Protein AF-A0A5E6NY27-F1 (afdb_monomer)

Solvent-accessible surface area (backbone atoms only — not comparable to full-atom values): 15608 Å² total; per-residue (Å²): 134,88,82,90,89,84,88,81,86,87,80,90,79,88,80,86,77,91,71,91,71,72,79,82,72,80,69,79,68,82,53,70,47,80,38,62,48,99,72,44,20,52,34,40,31,24,38,79,86,68,48,80,75,47,77,50,52,62,47,76,52,46,35,72,57,88,76,74,96,49,102,77,67,94,68,79,79,95,72,77,70,99,49,60,51,27,56,60,58,28,40,49,43,76,94,78,59,32,33,46,28,83,71,39,50,31,34,28,86,82,43,28,37,82,56,70,50,95,64,66,78,37,91,89,39,80,71,38,71,49,40,34,55,44,59,85,77,37,53,88,84,41,81,54,89,56,45,54,64,53,62,66,51,52,51,53,52,53,52,50,55,53,53,50,53,53,51,52,53,35,51,52,50,17,51,51,34,19,52,52,36,22,52,54,39,28,74,74,67,73,36,67,72,60,9,51,38,43,8,52,42,39,16,47,53,46,38,51,51,57,73,25,51,65,39,77,39,100,84,78,44,75,44,44,46,92,70,38,40,78,49,26,70,59,41,24,52,51,37,9,50,46,27,11,54,38,27,40,75,67,73,48,56,39,69,60,18,23,64,64,30,21,57,72,36,55,72,100

Radius of gyration: 34.54 Å; Cα contacts (8 Å, |Δi|>4): 350; chains: 1; bounding box: 68×84×102 Å

Secondary structure (DSSP, 8-state):
-------------------------------EEEEE-TTS-EEEEEETTS-EEEE--B-TT-PBP-S-SSTT--PPP--S-SSSB-GGGPEEETTTTEEE-SSSEEETTTTEESS--SS-S-TT-GGGG-TTBSGGG-TTT---TTS-THHHHHHHHHHHHHHHHHHHHHHHHHHHHHHHHHHHHHHHH--HHHHHHHHHHHHHHHHHHHHHT-EE-TTSSEEPPTT-STT-HHHHHHHHHHHHHHHHHTTS-HHHHHHHHSGGGT--

Structure (mmCIF, N/CA/C/O backbone):
data_AF-A0A5E6NY27-F1
#
_entry.id   AF-A0A5E6NY27-F1
#
loop_
_atom_site.group_PDB
_atom_site.id
_atom_site.type_symbol
_atom_site.label_atom_id
_atom_site.label_alt_id
_atom_site.label_comp_id
_atom_site.label_asym_id
_atom_site.label_entity_id
_atom_site.label_seq_id
_atom_site.pdbx_PDB_ins_code
_atom_site.Cartn_x
_atom_site.Cartn_y
_atom_site.Cartn_z
_atom_site.occupancy
_atom_site.B_iso_or_equiv
_atom_site.auth_seq_id
_atom_site.auth_comp_id
_atom_site.auth_asym_id
_atom_site.auth_atom_id
_atom_site.pdbx_PDB_model_num
ATOM 1 N N . MET A 1 1 ? -19.597 -61.831 68.670 1.00 40.56 1 MET A N 1
ATOM 2 C CA . MET A 1 1 ? -18.716 -60.685 68.965 1.00 40.56 1 MET A CA 1
ATOM 3 C C . MET A 1 1 ? -19.412 -59.432 68.461 1.00 40.56 1 MET A C 1
ATOM 5 O O . MET A 1 1 ? -19.598 -59.290 67.260 1.00 40.56 1 MET A O 1
ATOM 9 N N . GLU A 1 2 ? -19.910 -58.633 69.408 1.00 27.94 2 GLU A N 1
ATOM 10 C CA . GLU A 1 2 ? -20.441 -57.263 69.260 1.00 27.94 2 GLU A CA 1
ATOM 11 C C . GLU A 1 2 ? -19.402 -56.349 68.566 1.00 27.94 2 GLU A C 1
ATOM 13 O O . GLU A 1 2 ? -18.243 -56.729 68.451 1.00 27.94 2 GLU A O 1
ATOM 18 N N . CYS A 1 3 ? -19.663 -55.142 68.058 1.00 27.33 3 CYS A N 1
ATOM 19 C CA . CYS A 1 3 ? -20.511 -54.033 68.511 1.00 27.33 3 CYS A CA 1
ATOM 20 C C . CYS A 1 3 ? -20.537 -53.004 67.346 1.00 27.33 3 CYS A C 1
ATOM 22 O O . CYS A 1 3 ? -19.492 -52.718 66.772 1.00 27.33 3 CYS A O 1
ATOM 24 N N . HIS A 1 4 ? -21.670 -52.646 66.736 1.00 30.86 4 HIS A N 1
ATOM 25 C CA . HIS A 1 4 ? -22.587 -51.536 67.056 1.00 30.86 4 HIS A CA 1
ATOM 26 C C . HIS A 1 4 ? -22.014 -50.088 66.936 1.00 30.86 4 HIS A C 1
ATOM 28 O O . HIS A 1 4 ? -21.030 -49.742 67.573 1.00 30.86 4 HIS A O 1
ATOM 34 N N . ILE A 1 5 ? -22.759 -49.235 66.193 1.00 34.69 5 ILE A N 1
ATOM 35 C CA . ILE A 1 5 ? -23.061 -47.792 66.440 1.00 34.69 5 ILE A CA 1
ATOM 36 C C . ILE A 1 5 ? -22.451 -46.666 65.546 1.00 34.69 5 ILE A C 1
ATOM 38 O O . ILE A 1 5 ? -21.342 -46.190 65.727 1.00 34.69 5 ILE A O 1
ATOM 42 N N . ARG A 1 6 ? -23.368 -46.135 64.705 1.00 36.81 6 ARG A N 1
ATOM 43 C CA . ARG A 1 6 ? -23.803 -44.730 64.438 1.00 36.81 6 ARG A CA 1
ATOM 44 C C . ARG A 1 6 ? -22.960 -43.703 63.646 1.00 36.81 6 ARG A C 1
ATOM 46 O O . ARG A 1 6 ? -21.902 -43.239 64.040 1.00 36.81 6 ARG A O 1
ATOM 53 N N . ARG A 1 7 ? -23.671 -43.172 62.631 1.00 45.59 7 ARG A N 1
ATOM 54 C CA . ARG A 1 7 ? -23.662 -41.817 62.027 1.00 45.59 7 ARG A CA 1
ATOM 55 C C . ARG A 1 7 ? -23.176 -40.681 62.950 1.00 45.59 7 ARG A C 1
ATOM 57 O O . ARG A 1 7 ? -23.686 -40.577 64.062 1.00 45.59 7 ARG A O 1
ATOM 64 N N . ARG A 1 8 ? -22.464 -39.686 62.385 1.00 36.19 8 ARG A N 1
ATOM 65 C CA . ARG A 1 8 ? -22.792 -38.240 62.500 1.00 36.19 8 ARG A CA 1
ATOM 66 C C . ARG A 1 8 ? -21.951 -37.355 61.561 1.00 36.19 8 ARG A C 1
ATOM 68 O O . ARG A 1 8 ? -20.752 -37.533 61.415 1.00 36.19 8 ARG A O 1
ATOM 75 N N . LYS A 1 9 ? -22.638 -36.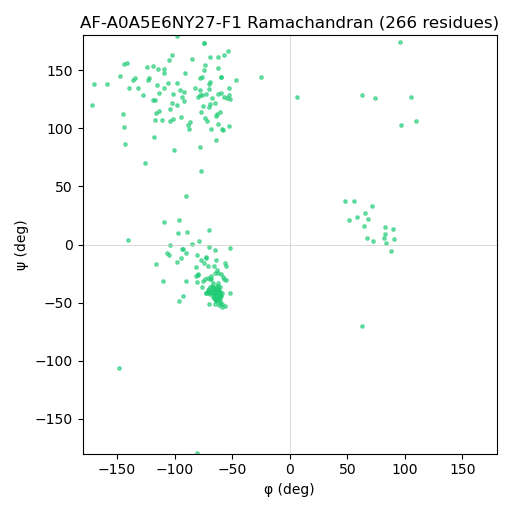385 60.945 1.00 42.19 9 LYS A N 1
ATOM 76 C CA . LYS A 1 9 ? -22.092 -35.209 60.249 1.00 42.19 9 LYS A CA 1
ATOM 77 C C . LYS A 1 9 ? -21.203 -34.368 61.186 1.00 42.19 9 LYS A C 1
ATOM 79 O O . LYS A 1 9 ? -21.441 -34.372 62.391 1.00 42.19 9 LYS A O 1
ATOM 84 N N . LYS A 1 10 ? -20.404 -33.500 60.541 1.00 36.94 10 LYS A N 1
ATOM 85 C CA . LYS A 1 10 ? -19.988 -32.127 60.918 1.00 36.94 10 LYS A CA 1
ATOM 86 C C . LYS A 1 10 ? -18.541 -31.915 61.427 1.00 36.94 10 LYS A C 1
ATOM 88 O O . LYS A 1 10 ? -18.150 -32.424 62.464 1.00 36.94 10 LYS A O 1
ATOM 93 N N . ILE A 1 11 ? -17.901 -30.954 60.741 1.00 32.72 11 ILE A N 1
ATOM 94 C CA . ILE A 1 11 ? -17.003 -29.891 61.243 1.00 32.72 11 ILE A CA 1
ATOM 95 C C . ILE A 1 11 ? -15.484 -30.150 61.175 1.00 32.72 11 ILE A C 1
ATOM 97 O O . ILE A 1 11 ? -14.893 -30.822 62.008 1.00 32.72 11 ILE A O 1
ATOM 101 N N . LEU A 1 12 ? -14.887 -29.502 60.164 1.00 42.44 12 LEU A N 1
ATOM 102 C CA . LEU A 1 12 ? -13.607 -28.777 60.143 1.00 42.44 12 LEU A CA 1
ATOM 103 C C . LEU A 1 12 ? -12.726 -28.855 61.404 1.00 42.44 12 LEU A C 1
ATOM 105 O O . LEU A 1 12 ? -13.101 -28.351 62.463 1.00 42.44 12 LEU A O 1
ATOM 109 N N . LYS A 1 13 ? -11.459 -29.248 61.223 1.00 35.25 13 LYS A N 1
ATOM 110 C CA . LYS A 1 13 ? -10.358 -28.643 61.983 1.00 35.25 13 LYS A CA 1
ATOM 111 C C . LYS A 1 13 ? -9.090 -28.536 61.136 1.00 35.25 13 LYS A C 1
ATOM 113 O O . LYS A 1 13 ? -8.483 -29.527 60.751 1.00 35.25 13 LYS A O 1
ATOM 118 N N . ASN A 1 14 ? -8.747 -27.282 60.851 1.00 33.62 14 ASN A N 1
ATOM 119 C CA . ASN A 1 14 ? -7.511 -26.813 60.241 1.00 33.62 14 ASN A CA 1
ATOM 120 C C . ASN A 1 14 ? -6.268 -27.339 60.973 1.00 33.62 14 ASN A C 1
ATOM 122 O O . ASN A 1 14 ? -6.160 -27.168 62.187 1.00 33.62 14 ASN A O 1
ATOM 126 N N . ILE A 1 15 ? -5.275 -27.812 60.218 1.00 36.53 15 ILE A N 1
ATOM 127 C CA . ILE A 1 15 ? -3.863 -27.727 60.605 1.00 36.53 15 ILE A CA 1
ATOM 128 C C . ILE A 1 15 ? -3.172 -26.853 59.556 1.00 36.53 15 ILE A C 1
ATOM 130 O O . ILE A 1 15 ? -2.995 -27.243 58.405 1.00 36.53 15 ILE A O 1
ATOM 134 N N . ARG A 1 16 ? -2.833 -25.629 59.973 1.00 42.22 16 ARG A N 1
ATOM 135 C CA . ARG A 1 16 ? -2.012 -24.672 59.227 1.00 42.22 16 ARG A CA 1
ATOM 136 C C . ARG A 1 16 ? -0.599 -25.239 59.067 1.00 42.22 16 ARG A C 1
ATOM 138 O O . ARG A 1 16 ? 0.088 -25.441 60.064 1.00 42.22 16 ARG A O 1
ATOM 145 N N . ARG A 1 17 ? -0.129 -25.395 57.828 1.00 34.81 17 ARG A N 1
ATOM 146 C CA . ARG A 1 17 ? 1.295 -25.250 57.501 1.00 34.81 17 ARG A CA 1
ATOM 147 C C . ARG A 1 17 ? 1.436 -23.987 56.665 1.00 34.81 17 ARG A C 1
ATOM 149 O O . ARG A 1 17 ? 0.981 -23.936 55.529 1.00 34.81 17 ARG A O 1
ATOM 156 N N . TYR A 1 18 ? 2.003 -22.955 57.283 1.00 38.75 18 TYR A N 1
ATOM 157 C CA . TYR A 1 18 ? 2.431 -21.744 56.600 1.00 38.75 18 TYR A CA 1
ATOM 158 C C . TYR A 1 18 ? 3.676 -22.075 55.779 1.00 38.75 18 TYR A C 1
ATOM 160 O O . TYR A 1 18 ? 4.759 -22.243 56.330 1.00 38.75 18 TYR A O 1
ATOM 168 N N . ILE A 1 19 ? 3.509 -22.160 54.465 1.00 44.69 19 ILE A N 1
ATOM 169 C CA . ILE A 1 19 ? 4.581 -21.901 53.509 1.00 44.69 19 ILE A CA 1
ATOM 170 C C . ILE A 1 19 ? 4.071 -20.682 52.751 1.00 44.69 19 ILE A C 1
ATOM 172 O O . ILE A 1 19 ? 2.991 -20.740 52.170 1.00 44.69 19 ILE A O 1
ATOM 176 N N . GLY A 1 20 ? 4.742 -19.544 52.913 1.00 41.09 20 GLY A N 1
ATOM 177 C CA . GLY A 1 20 ? 4.240 -18.242 52.484 1.00 41.09 20 GLY A CA 1
ATOM 178 C C . GLY A 1 20 ? 3.936 -18.187 50.989 1.00 41.09 20 GLY A C 1
ATOM 179 O O . GLY A 1 20 ? 4.824 -17.944 50.183 1.00 41.09 20 GLY A O 1
ATOM 180 N N . THR A 1 21 ? 2.670 -18.359 50.624 1.00 43.81 21 THR A N 1
ATOM 181 C CA . THR A 1 21 ? 2.120 -17.872 49.362 1.00 43.81 21 THR A CA 1
ATOM 182 C C . THR A 1 21 ? 1.684 -16.437 49.600 1.00 43.81 21 THR A C 1
ATOM 184 O O . THR A 1 21 ? 0.684 -16.194 50.281 1.00 43.81 21 THR A O 1
ATOM 187 N N . LEU A 1 22 ? 2.460 -15.485 49.078 1.00 44.38 22 LEU A N 1
ATOM 188 C CA . LEU A 1 22 ? 2.002 -14.108 48.902 1.00 44.38 22 LEU A CA 1
ATOM 189 C C . LEU A 1 22 ? 0.604 -14.146 48.255 1.00 44.38 22 LEU A C 1
ATOM 191 O O . LEU A 1 22 ? 0.376 -15.008 47.399 1.00 44.38 22 LEU A O 1
ATOM 195 N N . PRO A 1 23 ? -0.342 -13.272 48.644 1.00 43.59 23 PRO A N 1
ATOM 196 C CA . PRO A 1 23 ? -1.595 -13.175 47.910 1.00 43.59 23 PRO A CA 1
ATOM 197 C C . PRO A 1 23 ? -1.237 -12.912 46.447 1.00 43.59 23 PRO A C 1
ATOM 199 O O . PRO A 1 23 ? -0.472 -11.989 46.166 1.00 43.59 23 PRO A O 1
ATOM 202 N N . PHE A 1 24 ? -1.741 -13.740 45.526 1.00 47.31 24 PHE A N 1
ATOM 203 C CA . PHE A 1 24 ? -1.715 -13.400 44.110 1.00 47.31 24 PHE A CA 1
ATOM 204 C C . PHE A 1 24 ? -2.484 -12.089 43.998 1.00 47.31 24 PHE A C 1
ATOM 206 O O . PHE A 1 24 ? -3.710 -12.054 44.115 1.00 47.31 24 PHE A O 1
ATOM 213 N N . PHE A 1 25 ? -1.744 -10.988 43.921 1.00 45.41 25 PHE A N 1
ATOM 214 C CA . PHE A 1 25 ? -2.317 -9.682 43.701 1.00 45.41 25 PHE A CA 1
ATOM 215 C C . PHE A 1 25 ? -2.948 -9.781 42.317 1.00 45.41 25 PHE A C 1
ATOM 217 O O . PHE A 1 25 ? -2.236 -9.953 41.329 1.00 45.41 25 PHE A O 1
ATOM 224 N N . TYR A 1 26 ? -4.279 -9.762 42.246 1.00 45.12 26 TYR A N 1
ATOM 225 C CA . TYR A 1 26 ? -4.969 -9.543 40.985 1.00 45.12 26 TYR A CA 1
ATOM 226 C C . TYR A 1 26 ? -4.584 -8.130 40.559 1.00 45.12 26 TYR A C 1
ATOM 228 O O . TYR A 1 26 ? -5.192 -7.154 40.993 1.00 45.12 26 TYR A O 1
ATOM 236 N N . ILE A 1 27 ? -3.493 -8.005 39.802 1.00 48.56 27 ILE A N 1
ATOM 237 C CA . ILE A 1 27 ? -3.227 -6.795 39.042 1.00 48.56 27 ILE A CA 1
ATOM 238 C C . ILE A 1 27 ? -4.399 -6.760 38.067 1.00 48.56 27 ILE A C 1
ATOM 240 O O . ILE A 1 27 ? -4.505 -7.683 37.258 1.00 48.56 27 ILE A O 1
ATOM 244 N N . PRO A 1 28 ? -5.330 -5.794 38.168 1.00 54.38 28 PRO A N 1
ATOM 245 C CA . PRO A 1 28 ? -6.355 -5.669 37.154 1.00 54.38 28 PRO A CA 1
ATOM 246 C C . PRO A 1 28 ? -5.602 -5.368 35.870 1.00 54.38 28 PRO A C 1
ATOM 248 O O . PRO A 1 28 ? -5.059 -4.274 35.709 1.00 54.38 28 PRO A O 1
ATOM 251 N N . ASP A 1 29 ? -5.479 -6.367 35.007 1.00 57.56 29 ASP A N 1
ATOM 252 C CA . ASP A 1 29 ? -4.733 -6.207 33.781 1.00 57.56 29 ASP A CA 1
ATOM 253 C C . ASP A 1 29 ? -5.533 -5.246 32.908 1.00 57.56 29 ASP A C 1
ATOM 255 O O . ASP A 1 29 ? -6.582 -5.592 32.360 1.00 57.56 29 ASP A O 1
ATOM 259 N N . LYS A 1 30 ? -5.119 -3.976 32.903 1.00 68.62 30 LYS A N 1
ATOM 260 C CA . LYS A 1 30 ? -5.737 -2.912 32.105 1.00 68.62 30 LYS A CA 1
ATOM 261 C C . LYS A 1 30 ? -5.245 -2.946 30.664 1.00 68.62 30 LYS A C 1
ATOM 263 O O . LYS A 1 30 ? -5.780 -2.219 29.832 1.00 68.62 30 LYS A O 1
ATOM 268 N N . THR A 1 31 ? -4.241 -3.766 30.368 1.00 79.31 31 THR A N 1
ATOM 269 C CA . THR A 1 31 ? -3.714 -3.896 29.018 1.00 79.31 31 THR A CA 1
ATOM 270 C C . THR A 1 31 ? -4.658 -4.772 28.208 1.00 79.31 31 THR A C 1
ATOM 272 O O . THR A 1 31 ? -5.144 -5.813 28.663 1.00 79.31 31 THR A O 1
ATOM 275 N N . ARG A 1 32 ? -4.976 -4.305 27.005 1.00 81.88 32 ARG A N 1
ATOM 276 C CA . ARG A 1 32 ? -5.823 -5.006 26.047 1.00 81.88 32 ARG A CA 1
ATOM 277 C C . ARG A 1 32 ? -5.071 -5.063 24.735 1.00 81.88 32 ARG A C 1
ATOM 279 O O . ARG A 1 32 ? -4.574 -4.042 24.263 1.00 81.88 32 ARG A O 1
ATOM 286 N N . TYR A 1 33 ? -4.976 -6.257 24.176 1.00 85.88 33 TYR A N 1
ATOM 287 C CA . TYR A 1 33 ? -4.303 -6.496 22.912 1.00 85.88 33 TYR A CA 1
ATOM 288 C C . TYR A 1 33 ? -5.357 -6.648 21.826 1.00 85.88 33 TYR A C 1
ATOM 290 O O . TYR A 1 33 ? -6.242 -7.496 21.930 1.00 85.88 33 TYR A O 1
ATOM 298 N N . LEU A 1 34 ? -5.268 -5.790 20.812 1.00 87.88 34 LEU A N 1
ATOM 299 C CA . LEU A 1 34 ? -6.142 -5.812 19.646 1.00 87.88 34 LEU A CA 1
ATOM 300 C C . LEU A 1 34 ? -5.494 -6.670 18.562 1.00 87.88 34 LEU A C 1
ATOM 302 O O . LEU A 1 34 ? -4.366 -6.401 18.144 1.00 87.88 34 LEU A O 1
ATOM 306 N N . HIS A 1 35 ? -6.221 -7.681 18.109 1.00 87.69 35 HIS A N 1
ATOM 307 C CA . HIS A 1 35 ? -5.840 -8.538 16.995 1.00 87.69 35 HIS A CA 1
ATOM 308 C C . HIS A 1 35 ? -6.616 -8.103 15.756 1.00 87.69 35 HIS A C 1
ATOM 310 O O . HIS A 1 35 ? -7.840 -7.955 15.806 1.00 87.69 35 HIS A O 1
ATOM 316 N N . TYR A 1 36 ? -5.894 -7.890 14.659 1.00 89.12 36 TYR A N 1
ATOM 317 C CA . TYR A 1 36 ? -6.436 -7.332 13.424 1.00 89.12 36 TYR A CA 1
ATOM 318 C C . TYR A 1 36 ? -6.518 -8.380 12.311 1.00 89.12 36 TYR A C 1
ATOM 320 O O . TYR A 1 36 ? -5.704 -9.303 12.255 1.00 89.12 36 TYR A O 1
ATOM 328 N N . ASP A 1 37 ? -7.475 -8.207 11.401 1.00 86.88 37 ASP A N 1
ATOM 329 C CA . ASP A 1 37 ? -7.544 -8.946 10.142 1.00 86.88 37 ASP A CA 1
ATOM 330 C C . ASP A 1 37 ? -6.601 -8.354 9.068 1.00 86.88 37 ASP A C 1
ATOM 332 O O . ASP A 1 37 ? -5.894 -7.368 9.289 1.00 86.88 37 ASP A O 1
ATOM 336 N N . ASN A 1 38 ? -6.601 -8.943 7.867 1.00 85.06 38 ASN A N 1
ATOM 337 C CA . ASN A 1 38 ? -5.786 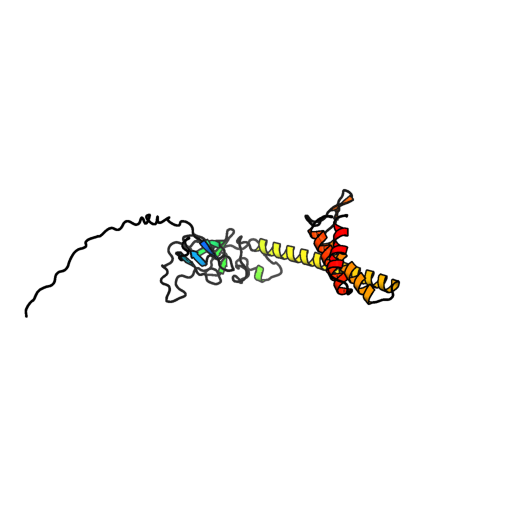-8.474 6.737 1.00 85.06 38 ASN A CA 1
ATOM 338 C C . ASN A 1 38 ? -6.141 -7.050 6.255 1.00 85.06 38 ASN A C 1
ATOM 340 O O . ASN A 1 38 ? -5.329 -6.401 5.600 1.00 85.06 38 ASN A O 1
ATOM 344 N N . LEU A 1 39 ? -7.349 -6.569 6.546 1.00 82.88 39 LEU A N 1
ATOM 345 C CA . LEU A 1 39 ? -7.823 -5.229 6.196 1.00 82.88 39 LEU A CA 1
ATOM 346 C C . LEU A 1 39 ? -7.593 -4.217 7.331 1.00 82.88 39 LEU A C 1
ATOM 348 O O . LEU A 1 39 ? -7.858 -3.029 7.151 1.00 82.88 39 LEU A O 1
ATOM 352 N N . GLY A 1 40 ? -7.095 -4.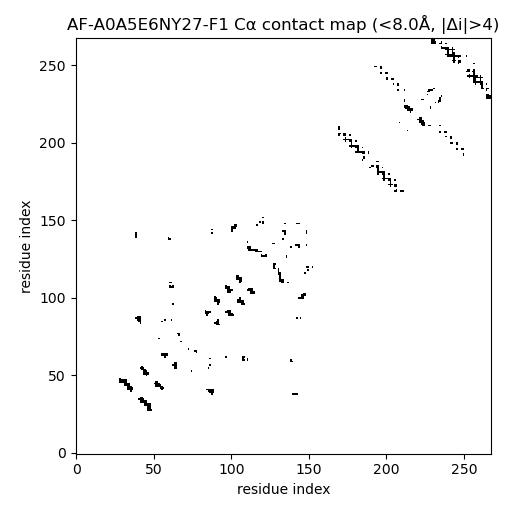660 8.489 1.00 84.75 40 GLY A N 1
ATOM 353 C CA . GLY A 1 40 ? -6.927 -3.830 9.679 1.00 84.75 40 GLY A CA 1
ATOM 354 C C . GLY A 1 40 ? -8.199 -3.676 10.520 1.00 84.75 40 GLY A C 1
ATOM 355 O O . GLY A 1 40 ? -8.264 -2.789 11.366 1.00 84.75 40 GLY A O 1
ATOM 356 N N . SER A 1 41 ? -9.220 -4.505 10.308 1.00 85.81 41 SER A N 1
ATOM 357 C CA . SER A 1 41 ? -10.401 -4.577 11.174 1.00 85.81 41 SER A CA 1
ATOM 358 C C . SER A 1 41 ? -10.078 -5.324 12.463 1.00 85.81 41 SER A C 1
ATOM 360 O O . SER A 1 41 ? -9.329 -6.296 12.446 1.00 85.81 41 SER A O 1
ATOM 362 N N . ILE A 1 42 ? -10.669 -4.906 13.581 1.00 86.50 42 ILE A N 1
ATOM 363 C CA . ILE A 1 42 ? -10.467 -5.558 14.884 1.00 86.50 42 ILE A CA 1
ATOM 364 C C . ILE A 1 42 ? -11.289 -6.851 14.942 1.00 86.50 42 ILE A C 1
ATOM 366 O O . ILE A 1 42 ? -12.514 -6.770 14.943 1.00 86.50 42 ILE A O 1
ATOM 370 N N . ASP A 1 43 ? -10.633 -8.012 15.015 1.00 84.88 43 ASP A N 1
ATOM 371 C CA . ASP A 1 43 ? -11.277 -9.336 15.100 1.00 84.88 43 ASP A CA 1
ATOM 372 C C . ASP A 1 43 ? -11.387 -9.839 16.545 1.00 84.88 43 ASP A C 1
ATOM 374 O O . ASP A 1 43 ? -12.450 -10.267 16.983 1.00 84.88 43 ASP A O 1
ATOM 378 N N . THR A 1 44 ? -10.299 -9.783 17.314 1.00 83.62 44 THR A N 1
ATOM 379 C CA . THR A 1 44 ? -10.257 -10.339 18.675 1.00 83.62 44 THR A CA 1
ATOM 380 C C . THR A 1 44 ? -9.561 -9.373 19.627 1.00 83.62 44 THR A C 1
ATOM 382 O O . THR A 1 44 ? -8.562 -8.751 19.273 1.00 83.62 44 THR A O 1
ATOM 385 N N . ILE A 1 45 ? -10.058 -9.271 20.857 1.00 82.56 45 ILE A N 1
ATOM 386 C CA . ILE A 1 45 ? -9.442 -8.517 21.949 1.00 82.56 45 ILE A CA 1
ATOM 387 C C . ILE A 1 45 ? -9.082 -9.495 23.060 1.00 82.56 45 ILE A C 1
ATOM 389 O O . ILE A 1 45 ? -9.953 -10.208 23.563 1.00 82.56 45 ILE A O 1
ATOM 393 N N . THR A 1 46 ? -7.813 -9.516 23.465 1.00 85.38 46 THR A N 1
ATOM 394 C CA . THR A 1 46 ? -7.350 -10.329 24.597 1.00 85.38 46 THR A CA 1
ATOM 395 C C . THR A 1 46 ? -6.869 -9.473 25.764 1.00 85.38 46 THR A C 1
ATOM 397 O O . THR A 1 46 ? -6.397 -8.348 25.577 1.00 85.38 46 THR A O 1
ATOM 400 N N . ASP A 1 47 ? -6.992 -9.998 26.981 1.00 85.25 47 ASP A N 1
ATOM 401 C CA . ASP A 1 47 ? -6.308 -9.446 28.153 1.00 85.25 47 ASP A CA 1
ATOM 402 C C . ASP A 1 47 ? -4.804 -9.792 28.114 1.00 85.25 47 ASP A C 1
ATOM 404 O O . ASP A 1 47 ? -4.344 -10.517 27.225 1.00 85.25 47 ASP A O 1
ATOM 408 N N . GLY A 1 48 ? -4.005 -9.260 29.043 1.00 80.56 48 GLY A N 1
ATOM 409 C CA . GLY A 1 48 ? -2.576 -9.592 29.117 1.00 80.56 48 GLY A CA 1
ATOM 410 C C . GLY A 1 48 ? -2.261 -10.934 29.776 1.00 80.56 48 GLY A C 1
ATOM 411 O O . GLY A 1 48 ? -1.095 -11.319 29.842 1.00 80.56 48 GLY A O 1
ATOM 412 N N . GLN A 1 49 ? -3.283 -11.703 30.155 1.00 82.31 49 GLN A N 1
ATOM 413 C CA . GLN A 1 49 ? -3.163 -13.124 30.483 1.00 82.31 49 GLN A CA 1
ATOM 414 C C . GLN A 1 49 ? -3.435 -14.019 29.259 1.00 82.31 49 GLN A C 1
ATOM 416 O O . GLN A 1 49 ? -3.271 -15.235 29.343 1.00 82.31 49 GLN A O 1
ATOM 421 N N . GLY A 1 50 ? -3.803 -13.430 28.115 1.00 77.06 50 GLY A N 1
ATOM 422 C CA . GLY A 1 50 ? -4.099 -14.131 26.868 1.00 77.06 50 GLY A CA 1
ATOM 423 C C . GLY A 1 50 ? -5.521 -14.689 26.781 1.00 77.06 50 GLY A C 1
ATOM 424 O O . GLY A 1 50 ? -5.819 -15.419 25.835 1.00 77.06 50 GLY A O 1
ATOM 425 N N . ASN A 1 51 ? -6.413 -14.355 27.718 1.00 81.19 51 ASN A N 1
ATOM 426 C CA . ASN A 1 51 ? -7.817 -14.743 27.628 1.00 81.19 51 ASN A CA 1
ATOM 427 C C . ASN A 1 51 ? -8.558 -13.833 26.646 1.00 81.19 51 ASN A C 1
ATOM 429 O O . ASN A 1 51 ? -8.309 -12.627 26.572 1.00 81.19 51 ASN A O 1
ATOM 433 N N . ILE A 1 52 ? -9.501 -14.413 25.906 1.00 78.56 52 ILE A N 1
ATOM 434 C CA . ILE A 1 52 ? -10.342 -13.679 24.958 1.00 78.56 52 ILE A CA 1
ATOM 435 C C . ILE A 1 52 ? -11.395 -12.899 25.744 1.00 78.56 52 ILE A C 1
ATOM 437 O O . ILE A 1 52 ? -12.211 -13.483 26.453 1.00 78.56 52 ILE A O 1
ATOM 441 N N . VAL A 1 53 ? -11.364 -11.577 25.600 1.00 77.56 53 VAL A N 1
ATOM 442 C CA . VAL A 1 53 ? -12.308 -10.645 26.227 1.00 77.56 53 VAL A CA 1
ATOM 443 C C . VAL A 1 53 ? -13.472 -10.365 25.287 1.00 77.56 53 VAL A C 1
ATOM 445 O O . VAL A 1 53 ? -14.623 -10.369 25.708 1.00 77.56 53 VAL A O 1
ATOM 448 N N . GLU A 1 54 ? -13.173 -10.131 24.010 1.00 76.44 54 GLU A N 1
ATOM 449 C CA . GLU A 1 54 ? -14.170 -9.777 23.005 1.00 76.44 54 GLU A CA 1
ATOM 450 C C . GLU A 1 54 ? -13.763 -10.337 21.642 1.00 76.44 54 GLU A C 1
ATOM 452 O O . GLU A 1 54 ? -12.577 -10.400 21.309 1.00 76.44 54 GLU A O 1
ATOM 457 N N . ARG A 1 55 ? -14.753 -10.743 20.846 1.00 78.06 55 ARG A N 1
ATOM 458 C CA . ARG A 1 55 ? -14.564 -11.125 19.448 1.00 78.06 55 ARG A CA 1
ATOM 459 C C . ARG A 1 55 ? -15.604 -10.418 18.594 1.00 78.06 55 ARG A C 1
ATOM 461 O O . ARG A 1 55 ? -16.785 -10.392 18.929 1.00 78.06 55 ARG A O 1
ATOM 468 N N . MET A 1 56 ? -15.153 -9.866 17.483 1.00 78.56 56 MET A N 1
ATOM 469 C CA . MET A 1 56 ? -15.949 -9.130 16.520 1.00 78.56 56 MET A CA 1
ATOM 470 C C . MET A 1 56 ? -15.816 -9.814 15.162 1.00 78.56 56 MET A C 1
ATOM 472 O O . MET A 1 56 ? -14.751 -10.297 14.799 1.00 78.56 56 MET A O 1
ATOM 476 N N . ALA A 1 57 ? -16.901 -9.846 14.397 1.00 79.69 57 ALA A N 1
ATOM 477 C CA . ALA A 1 57 ? -16.886 -10.344 13.030 1.00 79.69 57 ALA A CA 1
ATOM 478 C C . ALA A 1 57 ? -17.652 -9.378 12.131 1.00 79.69 57 ALA A C 1
ATOM 480 O O . ALA A 1 57 ? -18.686 -8.838 12.534 1.00 79.69 57 ALA A O 1
ATOM 481 N N . TYR A 1 58 ? -17.172 -9.196 10.903 1.00 83.44 58 TYR A N 1
ATOM 482 C CA . TYR A 1 58 ? -17.768 -8.284 9.929 1.00 83.44 58 TYR A CA 1
ATOM 483 C C . TYR A 1 58 ? -18.231 -9.036 8.677 1.00 83.44 58 TYR A C 1
ATOM 485 O O . TYR A 1 58 ? -17.736 -10.115 8.338 1.00 83.44 58 TYR A O 1
ATOM 493 N N . THR A 1 59 ? -19.225 -8.497 7.979 1.00 86.06 59 THR A N 1
ATOM 494 C CA . THR A 1 59 ? -19.531 -8.890 6.598 1.00 86.06 59 THR A CA 1
ATOM 495 C C . THR A 1 59 ? -18.487 -8.311 5.640 1.00 86.06 59 THR A C 1
ATOM 497 O O . THR A 1 59 ? -17.641 -7.511 6.035 1.00 86.06 59 THR A O 1
ATOM 500 N N . ALA A 1 60 ? -18.544 -8.692 4.359 1.00 85.38 60 ALA A N 1
ATOM 501 C CA . ALA A 1 60 ? -17.613 -8.174 3.353 1.00 85.38 60 ALA A CA 1
ATOM 502 C C . ALA A 1 60 ? -17.639 -6.637 3.251 1.00 85.38 60 ALA A C 1
ATOM 504 O O . ALA A 1 60 ? -16.619 -6.038 2.943 1.00 85.38 60 ALA A O 1
ATOM 505 N N . PHE A 1 61 ? -18.785 -6.012 3.537 1.00 86.25 61 PHE A N 1
ATOM 506 C CA . PHE A 1 61 ? -18.975 -4.561 3.506 1.00 86.25 61 PHE A CA 1
ATOM 507 C C . PHE A 1 61 ? -18.838 -3.897 4.884 1.00 86.25 61 PHE A C 1
ATOM 509 O O . PHE A 1 61 ? -19.134 -2.714 5.010 1.00 86.25 61 PHE A O 1
ATOM 516 N N . GLY A 1 62 ? -18.380 -4.619 5.909 1.00 85.75 62 GLY A N 1
ATOM 517 C CA . GLY A 1 62 ? -18.088 -4.044 7.223 1.00 85.75 62 GLY A CA 1
ATOM 518 C C . GLY A 1 62 ? -19.247 -4.042 8.220 1.00 85.75 62 GLY A C 1
ATOM 519 O O . GLY A 1 62 ? -19.088 -3.528 9.325 1.00 85.75 62 GLY A O 1
ATOM 520 N N . GLU A 1 63 ? -20.397 -4.639 7.888 1.00 85.94 63 GLU A N 1
ATOM 521 C CA . GLU A 1 63 ? -21.510 -4.760 8.839 1.00 85.94 63 GLU A CA 1
ATOM 522 C C . GLU A 1 63 ? -21.117 -5.712 9.972 1.00 85.94 63 GLU A C 1
ATOM 524 O O . GLU A 1 63 ? -20.697 -6.848 9.728 1.00 85.94 63 GLU A O 1
ATOM 529 N N . ARG A 1 64 ? -21.245 -5.253 11.220 1.00 81.19 64 ARG A N 1
ATOM 530 C CA . ARG A 1 64 ? -20.920 -6.052 12.404 1.00 81.19 64 ARG A CA 1
ATOM 531 C C . ARG A 1 64 ? -21.947 -7.176 12.550 1.00 81.19 64 ARG A C 1
ATOM 533 O O . ARG A 1 64 ? -23.143 -6.930 12.697 1.00 81.19 64 ARG A O 1
ATOM 540 N N . ARG A 1 65 ? -21.486 -8.424 12.537 1.00 76.44 65 ARG A N 1
ATOM 541 C CA . ARG A 1 65 ? -22.356 -9.592 12.710 1.00 76.44 65 ARG A CA 1
ATOM 542 C C . ARG A 1 65 ? -22.801 -9.694 14.165 1.00 76.44 65 ARG A C 1
ATOM 544 O O . ARG A 1 65 ? -21.975 -9.670 15.074 1.00 76.44 65 ARG A O 1
ATOM 551 N N . LYS A 1 66 ? -24.111 -9.830 14.380 1.00 65.38 66 LYS A N 1
ATOM 552 C CA . LYS A 1 66 ? -24.691 -10.102 15.698 1.00 65.38 66 LYS A CA 1
ATOM 553 C C . LYS A 1 66 ? -24.753 -11.614 15.911 1.00 65.38 66 LYS A C 1
ATOM 555 O O . LYS A 1 66 ? -25.640 -12.269 15.376 1.00 65.38 66 LYS A O 1
ATOM 560 N N . GLY A 1 67 ? -23.826 -12.152 16.697 1.00 57.50 67 GLY A N 1
ATOM 561 C CA . GLY A 1 67 ? -23.881 -13.541 17.153 1.00 57.50 67 GLY A CA 1
ATOM 562 C C . GLY A 1 67 ? -23.083 -14.555 16.330 1.00 57.50 67 GLY A C 1
ATOM 563 O O . GLY A 1 67 ? -22.456 -14.246 15.317 1.00 57.50 67 GLY A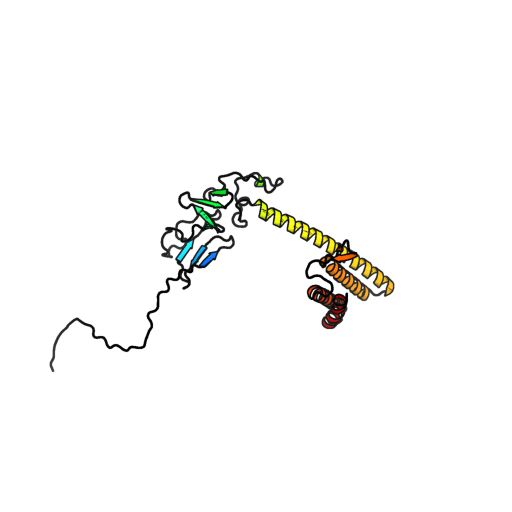 O 1
ATOM 564 N N . ASP A 1 68 ? -23.077 -15.764 16.879 1.00 51.72 68 ASP A N 1
ATOM 565 C CA . ASP A 1 68 ? -22.013 -16.755 16.797 1.00 51.72 68 ASP A CA 1
ATOM 566 C C . ASP A 1 68 ? -21.948 -17.484 15.444 1.00 51.72 68 ASP A C 1
ATOM 568 O O . ASP A 1 68 ? -22.938 -18.025 14.952 1.00 51.72 68 ASP A O 1
ATOM 572 N N . TRP A 1 69 ? -20.766 -17.529 14.826 1.00 49.72 69 TRP A N 1
ATOM 573 C CA . TRP A 1 69 ? -20.531 -18.355 13.631 1.00 49.72 69 TRP A CA 1
ATOM 574 C C . TRP A 1 69 ? -20.353 -19.837 13.988 1.00 49.72 69 TRP A C 1
ATOM 576 O O . TRP A 1 69 ? -20.386 -20.702 13.110 1.00 49.72 69 TRP A O 1
ATOM 586 N N . ARG A 1 70 ? -20.158 -20.134 15.277 1.00 49.94 70 ARG A N 1
ATOM 587 C CA . ARG A 1 70 ? -20.079 -21.475 15.843 1.00 49.94 70 ARG A CA 1
ATOM 588 C C . ARG A 1 70 ? -21.276 -21.660 16.749 1.00 49.94 70 ARG A C 1
ATOM 590 O O . ARG A 1 70 ? -21.511 -20.865 17.624 1.00 49.94 70 ARG A O 1
ATOM 597 N N . VAL A 1 71 ? -22.022 -22.742 16.618 1.00 49.44 71 VAL A N 1
ATOM 598 C CA . VAL A 1 71 ? -23.163 -23.033 17.512 1.00 49.44 71 VAL A CA 1
ATOM 599 C C . VAL A 1 71 ? -22.694 -23.407 18.945 1.00 49.44 71 VAL A C 1
ATOM 601 O O . VAL A 1 71 ? -23.464 -23.926 19.745 1.00 49.44 71 VAL A O 1
ATOM 604 N N . SER A 1 72 ? -21.417 -23.195 19.289 1.00 50.47 72 SER A N 1
ATOM 605 C CA . SER A 1 72 ? -20.757 -23.817 20.442 1.00 50.47 72 SER A CA 1
ATOM 606 C C . SER A 1 72 ? -19.808 -22.918 21.239 1.00 50.47 72 SER A C 1
ATOM 608 O O . SER A 1 72 ? -19.170 -23.450 22.145 1.00 50.47 72 SER A O 1
ATOM 610 N N . ASP A 1 73 ? -19.664 -21.623 20.938 1.00 48.53 73 ASP A N 1
ATOM 611 C CA . ASP A 1 73 ? -18.806 -20.733 21.733 1.00 48.53 73 ASP A CA 1
ATOM 612 C C . ASP A 1 73 ? -19.683 -19.836 22.628 1.00 48.53 73 ASP A C 1
ATOM 614 O O . ASP A 1 73 ? -20.332 -18.908 22.160 1.00 48.53 73 ASP A O 1
ATOM 618 N N . PRO A 1 74 ? -19.757 -20.068 23.949 1.00 44.06 74 PRO A N 1
ATOM 619 C CA . PRO A 1 74 ? -20.555 -19.238 24.841 1.00 44.06 74 PRO A CA 1
ATOM 620 C C . PRO A 1 74 ? -19.805 -17.927 25.117 1.00 44.06 74 PRO A C 1
ATOM 622 O O . PRO A 1 74 ? -19.398 -17.663 26.246 1.00 44.06 74 PRO A O 1
ATOM 625 N N . LEU A 1 75 ? -19.562 -17.115 24.089 1.00 49.00 75 LEU A N 1
ATOM 626 C CA . LEU A 1 75 ? -19.012 -15.779 24.256 1.00 49.00 75 LEU A CA 1
ATOM 627 C C . LEU A 1 75 ? -20.170 -14.776 24.370 1.00 49.00 75 LEU A C 1
ATOM 629 O O . LEU A 1 75 ? -21.132 -14.846 23.601 1.00 49.00 75 LEU A O 1
ATOM 633 N N . PRO A 1 76 ? -20.132 -13.897 25.386 1.00 48.22 76 PRO A N 1
ATOM 634 C CA . PRO A 1 76 ? -21.279 -13.097 25.783 1.00 48.22 76 PRO A CA 1
ATOM 635 C C . PRO A 1 76 ? -21.747 -12.144 24.670 1.00 48.22 76 PRO A C 1
ATOM 637 O O . PRO A 1 76 ? -20.953 -11.721 23.828 1.00 48.22 76 PRO A O 1
ATOM 640 N N . PRO A 1 77 ? -23.047 -11.799 24.664 1.00 46.88 77 PRO A N 1
ATOM 641 C CA . PRO A 1 77 ? -23.635 -10.915 23.669 1.00 46.88 77 PRO A CA 1
ATOM 642 C C . PRO A 1 77 ? -22.972 -9.532 23.675 1.00 46.88 77 PRO A C 1
ATOM 644 O O . PRO A 1 77 ? -22.617 -8.999 24.723 1.00 46.88 77 PRO A O 1
ATOM 647 N N . ILE A 1 78 ? -22.858 -8.964 22.474 1.00 56.44 78 ILE A N 1
ATOM 648 C CA . ILE A 1 78 ? -22.313 -7.637 22.154 1.00 56.44 78 ILE A CA 1
ATOM 649 C C . ILE A 1 78 ? -22.998 -6.553 23.005 1.00 56.44 78 ILE A C 1
ATOM 651 O O . ILE A 1 78 ? -24.120 -6.169 22.680 1.00 56.44 78 ILE A O 1
ATOM 655 N N . ILE A 1 79 ? -22.345 -6.059 24.067 1.00 46.62 79 ILE A N 1
ATOM 656 C CA . ILE A 1 79 ? -22.711 -4.835 24.814 1.00 46.62 79 ILE A CA 1
ATOM 657 C C . ILE A 1 79 ? -21.474 -4.307 25.583 1.00 46.62 79 ILE A C 1
ATOM 659 O O . ILE A 1 79 ? -20.869 -5.091 26.312 1.00 46.62 79 ILE A O 1
ATOM 663 N N . PRO A 1 80 ? -21.204 -2.985 25.618 1.00 51.62 80 PRO A N 1
ATOM 664 C CA . PRO A 1 80 ? -20.728 -2.148 24.519 1.00 51.62 80 PRO A CA 1
ATOM 665 C C . PRO A 1 80 ? -19.245 -2.431 24.214 1.00 51.62 80 PRO A C 1
ATOM 667 O O . PRO A 1 80 ? -18.490 -2.866 25.085 1.00 51.62 80 PRO A O 1
ATOM 670 N N . ALA A 1 81 ? -18.834 -2.170 22.976 1.00 55.44 81 ALA A N 1
ATOM 671 C CA . ALA A 1 81 ? -17.475 -2.408 22.530 1.00 55.44 81 ALA A CA 1
ATOM 672 C C . ALA A 1 81 ? -16.478 -1.721 23.476 1.00 55.44 81 ALA A C 1
ATOM 674 O O . ALA A 1 81 ? -16.580 -0.524 23.752 1.00 55.44 81 ALA A O 1
ATOM 675 N N . LEU A 1 82 ? -15.483 -2.467 23.964 1.00 62.00 82 LEU A N 1
ATOM 676 C CA . LEU A 1 82 ? -14.393 -1.890 24.763 1.00 62.00 82 LEU A CA 1
ATOM 677 C C . LEU A 1 82 ? -13.675 -0.749 24.007 1.00 62.00 82 LEU A C 1
ATOM 679 O O . LEU A 1 82 ? -12.917 0.031 24.580 1.00 62.00 82 LEU A O 1
ATOM 683 N N . THR A 1 83 ? -13.911 -0.690 22.698 1.00 70.19 83 THR A N 1
ATOM 684 C CA . THR A 1 83 ? -13.429 0.284 21.741 1.00 70.19 83 THR A CA 1
ATOM 685 C C . THR A 1 83 ? -14.544 0.641 20.762 1.00 70.19 83 THR A C 1
ATOM 687 O O . THR A 1 83 ? -15.165 -0.239 20.182 1.00 70.19 83 THR A O 1
ATOM 690 N N . ASN A 1 84 ? -14.733 1.927 20.476 1.00 79.62 84 ASN A N 1
ATOM 691 C CA . ASN A 1 84 ? -15.653 2.357 19.417 1.00 79.62 84 ASN A CA 1
ATOM 692 C C . ASN A 1 84 ? -15.130 2.008 18.014 1.00 79.62 84 ASN A C 1
ATOM 694 O O . ASN A 1 84 ? -15.798 2.291 17.029 1.00 79.62 84 ASN A O 1
ATOM 698 N N . ARG A 1 85 ? -13.931 1.427 17.883 1.00 83.81 85 ARG A N 1
ATOM 699 C CA . ARG A 1 85 ? -13.336 1.071 16.591 1.00 83.81 85 ARG A CA 1
ATOM 700 C C . ARG A 1 85 ? -13.699 -0.345 16.166 1.00 83.81 85 ARG A C 1
ATOM 702 O O . ARG A 1 85 ? -13.821 -1.240 16.998 1.00 83.81 85 ARG A O 1
ATOM 709 N N . GLY A 1 86 ? -13.826 -0.556 14.861 1.00 85.06 86 GLY A N 1
ATOM 710 C CA . GLY A 1 86 ? -14.182 -1.854 14.303 1.00 85.06 86 GLY A CA 1
ATOM 711 C C . GLY A 1 86 ? -13.575 -2.108 12.930 1.00 85.06 86 GLY A C 1
ATOM 712 O O . GLY A 1 86 ? -12.383 -2.403 12.810 1.00 85.06 86 GLY A O 1
ATOM 713 N N . PHE A 1 87 ? -14.410 -2.032 11.897 1.00 84.94 87 PHE A N 1
ATOM 714 C CA . PHE A 1 87 ? -14.055 -2.339 10.517 1.00 84.94 87 PHE A CA 1
ATOM 715 C C . PHE A 1 87 ? -12.972 -1.393 9.996 1.00 84.94 87 PHE A C 1
ATOM 717 O O . PHE A 1 87 ? -13.107 -0.172 10.089 1.00 84.94 87 PHE A O 1
ATOM 724 N N . THR A 1 88 ? -11.897 -1.941 9.419 1.00 86.50 88 THR A N 1
ATOM 725 C CA . THR A 1 88 ? -10.730 -1.190 8.902 1.00 86.50 88 THR A CA 1
ATOM 726 C C . THR A 1 88 ? -10.115 -0.185 9.896 1.00 86.50 88 THR A C 1
ATOM 728 O O . THR A 1 88 ? -9.432 0.751 9.492 1.00 86.50 88 THR A O 1
ATOM 731 N N . GLY A 1 89 ? -10.364 -0.359 11.201 1.00 85.06 89 GLY A N 1
ATOM 732 C CA . GLY A 1 89 ? -9.873 0.528 12.260 1.00 85.06 89 GLY A CA 1
ATOM 733 C C . GLY A 1 89 ? -10.692 1.807 12.481 1.00 85.06 89 GLY A C 1
ATOM 734 O O . GLY A 1 89 ? -10.293 2.637 13.300 1.00 85.06 89 GLY A O 1
ATOM 735 N N . HIS A 1 90 ? -11.827 1.966 11.797 1.00 88.38 90 HIS A N 1
ATOM 736 C CA . HIS A 1 90 ? -12.688 3.147 11.892 1.00 88.38 90 HIS A CA 1
ATOM 737 C C . HIS A 1 90 ? -13.675 3.076 13.054 1.00 88.38 90 HIS A C 1
ATOM 739 O O . HIS A 1 90 ? -13.982 1.993 13.556 1.00 88.38 90 HIS A O 1
ATOM 745 N N . GLU A 1 91 ? -14.177 4.239 13.469 1.00 88.44 91 GLU A N 1
ATOM 746 C CA . GLU A 1 91 ? -15.147 4.358 14.558 1.00 88.44 91 GLU A CA 1
ATOM 747 C C . GLU A 1 91 ? -16.553 3.978 14.082 1.00 88.44 91 GLU A C 1
ATOM 749 O O . GLU A 1 91 ? -17.035 4.461 13.060 1.00 88.44 91 GLU A O 1
ATOM 754 N N . HIS A 1 92 ? -17.207 3.084 14.813 1.00 86.56 92 HIS A N 1
ATOM 755 C CA . HIS A 1 92 ? -18.577 2.651 14.593 1.00 86.56 92 HIS A CA 1
ATOM 756 C C . HIS A 1 92 ? -19.515 3.459 15.490 1.00 86.56 92 HIS A C 1
ATOM 758 O O . HIS A 1 92 ? -19.284 3.603 16.688 1.00 86.56 92 HIS A O 1
ATOM 764 N N . ILE A 1 93 ? -20.592 3.955 14.892 1.00 86.38 93 ILE A N 1
ATOM 765 C CA . ILE A 1 93 ? -21.728 4.571 15.571 1.00 86.38 93 ILE A CA 1
ATOM 766 C C . ILE A 1 93 ? -22.812 3.495 15.624 1.00 86.38 93 ILE A C 1
ATOM 768 O O . ILE A 1 93 ? -23.684 3.419 14.752 1.00 86.38 93 ILE A O 1
ATOM 772 N N . ASP A 1 94 ? -22.690 2.596 16.602 1.00 78.69 94 ASP A N 1
ATOM 773 C CA . ASP A 1 94 ? -23.516 1.389 16.706 1.00 78.69 94 ASP A CA 1
ATOM 774 C C . ASP A 1 94 ? -25.013 1.720 16.895 1.00 78.69 94 ASP A C 1
ATOM 776 O O . ASP A 1 94 ? -25.866 0.932 16.484 1.00 78.69 94 ASP A O 1
ATOM 780 N N . GLU A 1 95 ? -25.352 2.899 17.432 1.00 80.50 95 GLU A N 1
ATOM 781 C CA . GLU A 1 95 ? -26.732 3.384 17.593 1.00 80.50 95 GLU A CA 1
ATOM 782 C C . GLU A 1 95 ? -27.452 3.546 16.252 1.00 80.50 95 GLU A C 1
ATOM 784 O O . GLU A 1 95 ? -28.652 3.294 16.153 1.00 80.50 95 GLU A O 1
ATOM 789 N N . MET A 1 96 ? -26.710 3.964 15.226 1.00 81.75 96 MET A N 1
ATOM 790 C CA . MET A 1 96 ? -27.228 4.217 13.879 1.00 81.75 96 MET A CA 1
ATOM 791 C C . MET A 1 96 ? -26.799 3.134 12.882 1.00 81.75 96 MET A C 1
ATOM 793 O O . MET A 1 96 ? -27.250 3.146 11.742 1.00 81.75 96 MET A O 1
ATOM 797 N N . GLY A 1 97 ? -25.920 2.210 13.289 1.00 84.38 97 GLY A N 1
ATOM 798 C CA . GLY A 1 97 ? -25.330 1.200 12.409 1.00 84.38 97 GLY A CA 1
ATOM 799 C C . GLY A 1 97 ? -24.369 1.776 11.365 1.00 84.38 97 GLY A C 1
ATOM 800 O O . GLY A 1 97 ? -24.144 1.140 10.339 1.00 84.38 97 GLY A O 1
ATOM 801 N N . LEU A 1 98 ? -23.814 2.968 11.603 1.00 89.12 98 LEU A N 1
ATOM 802 C CA . LEU A 1 98 ? -22.965 3.694 10.652 1.00 89.12 98 LEU A CA 1
ATOM 803 C C . LEU A 1 98 ? -21.488 3.621 11.047 1.00 89.12 98 LEU A C 1
ATOM 805 O O . LEU A 1 98 ? -21.151 3.416 12.210 1.00 89.12 98 LEU A O 1
ATOM 809 N N . ILE A 1 99 ? -20.595 3.836 10.082 1.00 89.88 99 ILE A N 1
ATOM 810 C CA . ILE A 1 99 ? -19.144 3.863 10.297 1.00 89.88 99 ILE A CA 1
ATOM 811 C C . ILE A 1 99 ? -18.611 5.243 9.921 1.00 89.88 99 ILE A C 1
ATOM 813 O O . ILE A 1 99 ? -18.804 5.725 8.803 1.00 89.88 99 ILE A O 1
ATOM 817 N N . HIS A 1 100 ? -17.921 5.887 10.854 1.00 90.50 100 HIS A N 1
ATOM 818 C CA . HIS A 1 100 ? -17.274 7.172 10.649 1.00 90.50 100 HIS A CA 1
ATOM 819 C C . HIS A 1 100 ? -15.862 6.967 10.085 1.00 90.50 100 HIS A C 1
ATOM 821 O O . HIS A 1 100 ? -14.910 6.691 10.817 1.00 90.50 100 HIS A O 1
ATOM 827 N N . MET A 1 101 ? -15.711 7.126 8.767 1.00 88.19 101 MET A N 1
ATOM 828 C CA . MET A 1 101 ? -14.439 6.944 8.061 1.00 88.19 101 MET A CA 1
ATOM 829 C C . MET A 1 101 ? -13.620 8.237 7.964 1.00 88.19 101 MET A C 1
ATOM 831 O O . MET A 1 101 ? -13.067 8.553 6.917 1.00 88.19 101 MET A O 1
ATOM 835 N N . ASN A 1 102 ? -13.581 9.017 9.049 1.00 84.56 102 ASN A N 1
ATOM 836 C CA . ASN A 1 102 ? -12.951 10.342 9.154 1.00 84.56 102 ASN A CA 1
ATOM 837 C C . ASN A 1 102 ? -13.560 11.413 8.233 1.00 84.56 102 ASN A C 1
ATOM 839 O O . ASN A 1 102 ? -14.208 12.337 8.715 1.00 84.56 102 ASN A O 1
ATOM 843 N N . GLY A 1 103 ? -13.360 11.307 6.918 1.00 82.62 103 GLY A N 1
ATOM 844 C CA . GLY A 1 103 ? -13.847 12.281 5.941 1.00 82.62 103 GLY A CA 1
ATOM 845 C C . GLY A 1 103 ? -15.318 12.108 5.561 1.00 82.62 103 GLY A C 1
ATOM 846 O O . GLY A 1 103 ? -15.967 13.074 5.157 1.00 82.62 103 GLY A O 1
ATOM 847 N N . ARG A 1 104 ? -15.857 10.886 5.664 1.00 89.88 104 ARG A N 1
ATOM 848 C CA . ARG A 1 104 ? -17.237 10.559 5.274 1.00 89.88 104 ARG A CA 1
ATOM 849 C C . ARG A 1 104 ? -17.864 9.526 6.200 1.00 89.88 104 ARG A C 1
ATOM 851 O O . ARG A 1 104 ? -17.175 8.707 6.804 1.00 89.88 104 ARG A O 1
ATOM 858 N N . VAL A 1 105 ? -19.193 9.547 6.250 1.00 91.31 105 VAL A N 1
ATOM 859 C CA . VAL A 1 105 ? -19.994 8.541 6.954 1.00 91.31 105 VAL A CA 1
ATOM 860 C C . VAL A 1 105 ? -20.401 7.450 5.972 1.00 91.31 105 VAL A C 1
ATOM 862 O O . VAL A 1 105 ? -20.944 7.733 4.898 1.00 91.31 105 VAL A O 1
ATOM 865 N N . TYR A 1 106 ? -20.113 6.212 6.344 1.00 92.12 106 TYR A N 1
ATOM 866 C CA . TYR A 1 106 ? -20.353 5.013 5.561 1.00 92.12 106 TYR A CA 1
ATOM 867 C C . TYR A 1 106 ? -21.477 4.180 6.175 1.00 92.12 106 TYR A C 1
ATOM 869 O O . TYR A 1 106 ? -21.509 3.964 7.386 1.00 92.12 106 TYR A O 1
ATOM 877 N N . ASP A 1 107 ? -22.382 3.710 5.323 1.00 92.50 107 ASP A N 1
ATOM 878 C CA . ASP A 1 107 ? -23.436 2.772 5.675 1.00 92.50 107 ASP A CA 1
ATOM 879 C C . ASP A 1 107 ? -23.036 1.354 5.209 1.00 92.50 107 ASP A C 1
ATOM 881 O O . ASP A 1 107 ? -23.035 1.066 4.001 1.00 92.50 107 ASP A O 1
ATOM 885 N N . PRO A 1 108 ? -22.685 0.455 6.149 1.00 88.94 108 PRO A N 1
ATOM 886 C CA . PRO A 1 108 ? -22.295 -0.913 5.841 1.00 88.94 108 PRO A CA 1
ATOM 887 C C . PRO A 1 108 ? -23.455 -1.803 5.377 1.00 88.94 108 PRO A C 1
ATOM 889 O O . PRO A 1 108 ? -23.185 -2.829 4.754 1.00 88.94 108 PRO A O 1
ATOM 892 N N . GLN A 1 109 ? -24.720 -1.444 5.636 1.00 87.62 109 GLN A N 1
ATOM 893 C CA . GLN A 1 109 ? -25.874 -2.261 5.237 1.00 87.62 109 GLN A CA 1
ATOM 894 C C . GLN A 1 109 ? -26.104 -2.206 3.728 1.00 87.62 109 GLN A C 1
ATOM 896 O O . GLN A 1 109 ? -26.367 -3.222 3.086 1.00 87.62 109 GLN A O 1
ATOM 901 N N . ILE A 1 110 ? -25.971 -1.014 3.146 1.00 88.94 110 ILE A N 1
ATOM 902 C CA . ILE A 1 110 ? -26.076 -0.803 1.694 1.00 88.94 110 ILE A CA 1
ATOM 903 C C . ILE A 1 110 ? -24.715 -0.838 0.987 1.00 88.94 110 ILE A C 1
ATOM 905 O O . ILE A 1 110 ? -24.663 -0.866 -0.246 1.00 88.94 110 ILE A O 1
ATOM 909 N N . GLY A 1 111 ? -23.618 -0.806 1.748 1.00 89.12 111 GLY A N 1
ATOM 910 C CA . GLY A 1 111 ? -22.253 -0.810 1.229 1.00 89.12 111 GLY A CA 1
ATOM 911 C C . GLY A 1 111 ? -21.845 0.503 0.553 1.00 89.12 111 GLY A C 1
ATOM 912 O O . GLY A 1 111 ? -21.116 0.483 -0.444 1.00 89.12 111 GLY A O 1
ATOM 913 N N . ARG A 1 112 ? -22.356 1.651 1.024 1.00 90.81 112 ARG A N 1
ATOM 914 C CA . ARG A 1 112 ? -22.178 2.965 0.370 1.00 90.81 112 ARG A CA 1
ATOM 915 C C . ARG A 1 112 ? -21.971 4.099 1.364 1.00 90.81 112 ARG A C 1
ATOM 917 O O . ARG A 1 112 ? -22.401 4.036 2.508 1.00 90.81 112 ARG A O 1
ATOM 924 N N . PHE A 1 113 ? -21.338 5.172 0.901 1.00 91.25 113 PHE A N 1
ATOM 925 C CA . PHE A 1 113 ? -21.260 6.422 1.656 1.00 91.25 113 PHE A CA 1
ATOM 926 C C . PHE A 1 113 ? -22.592 7.177 1.628 1.00 91.25 113 PHE A C 1
ATOM 928 O O . PHE A 1 113 ? -23.326 7.115 0.642 1.00 91.25 113 PHE A O 1
ATOM 935 N N . LEU A 1 114 ? -22.875 7.931 2.690 1.00 90.56 114 LEU A N 1
ATOM 936 C CA . LEU A 1 114 ? -24.049 8.808 2.763 1.00 90.56 114 LEU A CA 1
ATOM 937 C C . LEU A 1 114 ? -23.841 10.128 2.007 1.00 90.56 114 LEU A C 1
ATOM 939 O O . LEU A 1 114 ? -24.796 10.737 1.528 1.00 90.56 114 LEU A O 1
ATOM 943 N N . SER A 1 115 ? -22.589 10.565 1.870 1.00 89.00 115 SER A N 1
ATOM 944 C CA . SER A 1 115 ? -22.203 11.752 1.110 1.00 89.00 115 SER A CA 1
ATOM 945 C C . SER A 1 115 ? -21.459 11.379 -0.172 1.00 89.00 115 SER A C 1
ATOM 947 O O . SER A 1 115 ? -20.737 10.381 -0.236 1.00 89.00 115 SER A O 1
ATOM 949 N N . ALA A 1 116 ? -21.644 12.192 -1.214 1.00 84.88 116 ALA A N 1
ATOM 950 C CA . ALA A 1 116 ? -20.908 12.031 -2.461 1.00 84.88 116 ALA A CA 1
ATOM 951 C C . ALA A 1 116 ? -19.432 12.405 -2.261 1.00 84.88 116 ALA A C 1
ATOM 953 O O . ALA A 1 116 ? -19.133 13.422 -1.636 1.00 84.88 116 ALA A O 1
ATOM 954 N N . ASP A 1 117 ? -18.522 11.618 -2.839 1.00 82.50 117 ASP A N 1
ATOM 955 C CA . ASP A 1 117 ? -17.104 11.972 -2.944 1.00 82.50 117 ASP A CA 1
ATOM 956 C C . ASP A 1 117 ? -16.937 13.311 -3.689 1.00 82.50 117 ASP A C 1
ATOM 958 O O . ASP A 1 117 ? -17.457 13.450 -4.805 1.00 82.50 117 ASP A O 1
ATOM 962 N N . PRO A 1 118 ? -16.221 14.304 -3.136 1.00 78.25 118 PRO A N 1
ATOM 963 C CA . PRO A 1 118 ? -15.870 15.506 -3.887 1.00 78.25 118 PRO A CA 1
ATOM 964 C C . PRO A 1 118 ? -14.916 15.216 -5.060 1.00 78.25 118 PRO A C 1
ATOM 966 O O . PRO A 1 118 ? -14.844 16.023 -5.988 1.00 78.25 118 PRO A O 1
ATOM 969 N N . TYR A 1 119 ? -14.223 14.070 -5.068 1.00 71.94 119 TYR A N 1
ATOM 970 C CA . TYR A 1 119 ? -13.216 13.718 -6.067 1.00 71.94 119 TYR A CA 1
ATOM 971 C C . TYR A 1 119 ? -13.619 12.502 -6.915 1.00 71.94 119 TYR A C 1
ATOM 973 O O . TYR A 1 119 ? -14.082 11.476 -6.422 1.00 71.94 119 TYR A O 1
ATOM 981 N N . ILE A 1 120 ? -13.376 12.587 -8.226 1.00 70.88 120 ILE A N 1
ATOM 982 C CA . ILE A 1 120 ? -13.504 11.448 -9.146 1.00 70.88 120 ILE A CA 1
ATOM 983 C C . ILE A 1 120 ? -12.124 10.802 -9.288 1.00 70.88 120 ILE A C 1
ATOM 985 O O . ILE A 1 120 ? -11.220 11.373 -9.893 1.00 70.88 120 ILE A O 1
ATOM 989 N N . GLN A 1 121 ? -11.967 9.603 -8.725 1.00 65.38 121 GLN A N 1
ATOM 990 C CA . GLN A 1 121 ? -10.678 8.902 -8.598 1.00 65.38 121 GLN A CA 1
ATOM 991 C C . GLN A 1 121 ? -10.036 8.535 -9.944 1.00 65.38 121 GLN A C 1
ATOM 993 O O . GLN A 1 121 ? -8.815 8.556 -10.082 1.00 65.38 121 GLN A O 1
ATOM 998 N N . SER A 1 122 ? -10.849 8.181 -10.942 1.00 66.25 122 SER A N 1
ATOM 999 C CA . SER A 1 122 ? -10.382 7.820 -12.280 1.00 66.25 122 SER A CA 1
ATOM 1000 C C . SER A 1 122 ? -11.376 8.312 -13.335 1.00 66.25 122 SER A C 1
ATOM 1002 O O . SER A 1 122 ? -12.394 7.664 -13.564 1.00 66.25 122 SER A O 1
ATOM 1004 N N . PRO A 1 123 ? -11.094 9.440 -14.008 1.00 67.75 123 PRO A N 1
ATOM 1005 C CA . PRO A 1 123 ? -11.976 9.983 -15.045 1.00 67.75 123 PRO A CA 1
ATOM 1006 C C . PRO A 1 123 ? -12.200 9.025 -16.223 1.00 67.75 123 PRO A C 1
ATOM 1008 O O . PRO A 1 123 ? -13.216 9.096 -16.901 1.00 67.75 123 PRO A O 1
ATOM 1011 N N . TYR A 1 124 ? -11.257 8.110 -16.462 1.00 72.25 124 TYR A N 1
ATOM 1012 C CA . TYR A 1 124 ? -11.330 7.134 -17.552 1.00 72.25 124 TYR A CA 1
ATOM 1013 C C . TYR A 1 124 ? -12.019 5.820 -17.153 1.00 72.25 124 TYR A C 1
ATOM 1015 O O . TYR A 1 124 ? -12.253 4.974 -18.014 1.00 72.25 124 TYR A O 1
ATOM 1023 N N . ASN A 1 125 ? -12.346 5.626 -15.870 1.00 71.00 125 ASN A N 1
ATOM 1024 C CA . ASN A 1 125 ? -13.086 4.460 -15.399 1.00 71.00 125 ASN A CA 1
ATOM 1025 C C . ASN A 1 125 ? -14.538 4.850 -15.113 1.00 71.00 125 ASN A C 1
ATOM 1027 O O . ASN A 1 125 ? -14.820 5.620 -14.195 1.00 71.00 125 ASN A O 1
ATOM 1031 N N . THR A 1 126 ? -15.476 4.259 -15.853 1.00 76.56 126 THR A N 1
ATOM 1032 C CA . THR A 1 126 ? -16.915 4.503 -15.675 1.00 76.56 126 THR A CA 1
ATOM 1033 C C . THR A 1 126 ? -17.401 4.179 -14.256 1.00 76.56 126 THR A C 1
ATOM 1035 O O . THR A 1 126 ? -18.318 4.833 -13.767 1.00 76.56 126 THR A O 1
ATOM 1038 N N . GLN A 1 127 ? -16.753 3.247 -13.545 1.00 74.50 127 GLN A N 1
ATOM 1039 C CA . GLN A 1 127 ? -17.094 2.910 -12.155 1.00 74.50 127 GLN A CA 1
ATOM 1040 C C . GLN A 1 127 ? -16.756 4.028 -11.160 1.00 74.50 127 GLN A C 1
ATOM 1042 O O . GLN A 1 127 ? -17.457 4.191 -10.164 1.00 74.50 127 GLN A O 1
ATOM 1047 N N . SER A 1 128 ? -15.737 4.847 -11.435 1.00 74.00 128 SER A N 1
ATOM 1048 C CA . SER A 1 128 ? -15.340 5.954 -10.553 1.00 74.00 128 SER A CA 1
ATOM 1049 C C . SER A 1 128 ? -16.317 7.133 -10.575 1.00 74.00 128 SER A C 1
ATOM 1051 O O . SER A 1 128 ? -16.225 8.009 -9.719 1.00 74.00 128 SER A O 1
ATOM 1053 N N . TYR A 1 129 ? -17.277 7.151 -11.506 1.00 78.31 129 TYR A N 1
ATOM 1054 C CA . TYR A 1 129 ? -18.371 8.127 -11.501 1.00 78.31 129 TYR A CA 1
ATOM 1055 C C . TYR A 1 129 ? -19.428 7.832 -10.429 1.00 78.31 129 TYR A C 1
ATOM 1057 O O . TYR A 1 129 ? -20.204 8.720 -10.069 1.00 78.31 129 TYR A O 1
ATOM 1065 N N . ASN A 1 130 ? -19.450 6.618 -9.867 1.00 85.06 130 ASN A N 1
ATOM 1066 C CA . ASN A 1 130 ? -20.278 6.313 -8.708 1.00 85.06 130 ASN A CA 1
ATOM 1067 C C . ASN A 1 130 ? -19.627 6.865 -7.428 1.00 85.06 130 ASN A C 1
ATOM 1069 O O . ASN A 1 130 ? -18.958 6.154 -6.684 1.00 85.06 130 ASN A O 1
ATOM 1073 N N . ARG A 1 131 ? -19.872 8.147 -7.150 1.00 84.44 131 ARG A N 1
ATOM 1074 C CA . ARG A 1 131 ? -19.290 8.893 -6.017 1.00 84.44 131 ARG A CA 1
ATOM 1075 C C . ARG A 1 131 ? -19.700 8.394 -4.623 1.00 84.44 131 ARG A C 1
ATOM 1077 O O . ARG A 1 131 ? -19.192 8.904 -3.632 1.00 84.44 131 ARG A O 1
ATOM 1084 N N . TYR A 1 132 ? -20.603 7.418 -4.544 1.00 86.50 132 TYR A N 1
ATOM 1085 C CA . TYR A 1 132 ? -21.053 6.807 -3.292 1.00 86.50 132 TYR A CA 1
ATOM 1086 C C . TYR A 1 132 ? -20.464 5.411 -3.060 1.00 86.50 132 TYR A C 1
ATOM 1088 O O . TYR A 1 132 ? -20.662 4.844 -1.986 1.00 86.50 132 TYR A O 1
ATOM 1096 N N . SER A 1 133 ? -19.782 4.816 -4.049 1.00 85.75 133 SER A N 1
ATOM 1097 C CA . SER A 1 133 ? -19.240 3.463 -3.899 1.00 85.75 133 SER A CA 1
ATOM 1098 C C . SER A 1 133 ? -18.078 3.436 -2.919 1.00 85.75 133 SER A C 1
ATOM 1100 O O . SER A 1 133 ? -17.138 4.222 -3.049 1.00 85.75 133 SER A O 1
ATOM 1102 N N . TYR A 1 134 ? -18.097 2.466 -2.012 1.00 83.06 134 TYR A N 1
ATOM 1103 C CA . TYR A 1 134 ? -16.929 2.120 -1.220 1.00 83.06 134 TYR A CA 1
ATOM 1104 C C . TYR A 1 134 ? -15.984 1.250 -2.051 1.00 83.06 134 TYR A C 1
ATOM 1106 O O . TYR A 1 134 ? -16.418 0.262 -2.643 1.00 83.06 134 TYR A O 1
ATOM 1114 N N . THR A 1 135 ? -14.714 1.659 -2.146 1.00 80.81 135 THR A N 1
ATOM 1115 C CA . THR A 1 135 ? -13.604 0.860 -2.708 1.00 80.81 135 THR A CA 1
ATOM 1116 C C . THR A 1 135 ? -13.886 0.190 -4.066 1.00 80.81 135 THR A C 1
ATOM 1118 O O . THR A 1 135 ? -13.452 -0.931 -4.333 1.00 80.81 135 THR A O 1
ATOM 1121 N N . ILE A 1 136 ? -14.621 0.876 -4.957 1.00 81.62 136 ILE A N 1
ATOM 1122 C CA . ILE A 1 136 ? -15.023 0.363 -6.286 1.00 81.62 136 ILE A CA 1
ATOM 1123 C C . ILE A 1 136 ? -15.780 -0.982 -6.162 1.00 81.62 136 ILE A C 1
ATOM 1125 O O . ILE A 1 136 ? -15.616 -1.898 -6.965 1.00 81.62 136 ILE A O 1
ATOM 1129 N N . ASN A 1 137 ? -16.606 -1.120 -5.119 1.00 82.19 137 ASN A N 1
ATOM 1130 C CA . ASN A 1 137 ? -17.345 -2.336 -4.760 1.00 82.19 137 ASN A CA 1
ATOM 1131 C C . ASN A 1 137 ? -16.455 -3.571 -4.502 1.00 82.19 137 ASN A C 1
ATOM 1133 O O . ASN A 1 137 ? -16.928 -4.700 -4.633 1.00 82.19 137 ASN A O 1
ATOM 1137 N N . ASN A 1 138 ? -15.181 -3.388 -4.139 1.00 82.06 138 ASN A N 1
ATOM 1138 C CA . ASN A 1 138 ? -14.273 -4.486 -3.796 1.00 82.06 138 ASN A CA 1
ATOM 1139 C C . ASN A 1 138 ? -13.624 -4.290 -2.408 1.00 82.06 138 ASN A C 1
ATOM 1141 O O . ASN A 1 138 ? -12.410 -4.070 -2.306 1.00 82.06 138 ASN A O 1
ATOM 1145 N N . PRO A 1 139 ? -14.421 -4.414 -1.331 1.00 81.44 139 PRO A N 1
ATOM 1146 C CA . PRO A 1 139 ? -13.982 -4.152 0.042 1.00 81.44 139 PRO A CA 1
ATOM 1147 C C . PRO A 1 139 ? -13.049 -5.223 0.624 1.00 81.44 139 PRO A C 1
ATOM 1149 O O . PRO A 1 139 ? -12.438 -5.002 1.660 1.00 81.44 139 PRO A O 1
ATOM 1152 N N . LEU A 1 140 ? -12.906 -6.380 -0.032 1.00 80.94 140 LEU A N 1
ATOM 1153 C CA . LEU A 1 140 ? -12.022 -7.460 0.432 1.00 80.94 140 LEU A CA 1
ATOM 1154 C C . LEU A 1 140 ? -10.555 -7.246 0.053 1.00 80.94 140 LEU A C 1
ATOM 1156 O O . LEU A 1 140 ? -9.669 -7.894 0.607 1.00 80.94 140 LEU A O 1
ATOM 1160 N N . LYS A 1 141 ? -10.298 -6.386 -0.935 1.00 79.50 141 LYS A N 1
ATOM 1161 C CA . LYS A 1 141 ? -8.950 -6.106 -1.439 1.00 79.50 141 LYS A CA 1
ATOM 1162 C C . LYS A 1 141 ? -8.468 -4.711 -1.069 1.00 79.50 141 LYS A C 1
ATOM 1164 O O . LYS A 1 141 ? -7.266 -4.496 -0.937 1.00 79.50 141 LYS A O 1
ATOM 1169 N N . TYR A 1 142 ? -9.392 -3.767 -0.976 1.00 79.75 142 TYR A N 1
ATOM 1170 C CA . TYR A 1 142 ? -9.091 -2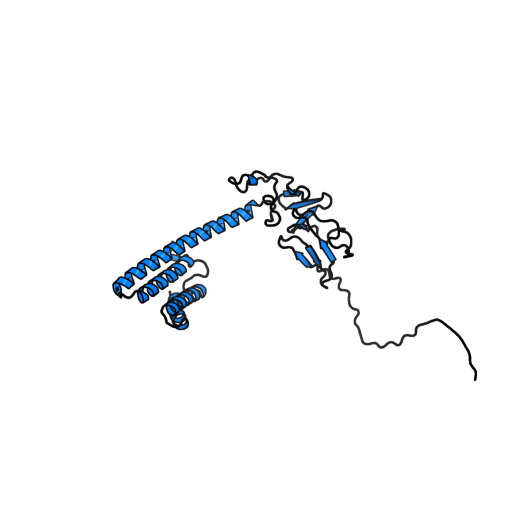.355 -0.847 1.00 79.75 142 TYR A CA 1
ATOM 1171 C C . TYR A 1 142 ? -9.737 -1.799 0.414 1.00 79.75 142 TYR A C 1
ATOM 1173 O O . TYR A 1 142 ? -10.868 -2.147 0.744 1.00 79.75 142 TYR A O 1
ATOM 1181 N N . THR A 1 143 ? -9.017 -0.904 1.076 1.00 80.31 143 THR A N 1
ATOM 1182 C CA . THR A 1 143 ? -9.469 -0.155 2.248 1.00 80.31 143 THR A CA 1
ATOM 1183 C C . THR A 1 143 ? -9.332 1.338 1.960 1.00 80.31 143 THR A C 1
ATOM 1185 O O . THR A 1 143 ? -8.517 1.739 1.126 1.00 80.31 143 THR A O 1
ATOM 1188 N N . ASP A 1 144 ? -10.155 2.161 2.611 1.00 78.19 144 ASP A N 1
ATOM 1189 C CA . ASP A 1 144 ? -10.100 3.624 2.503 1.00 78.19 144 ASP A CA 1
ATOM 1190 C C . ASP A 1 144 ? -9.777 4.233 3.882 1.00 78.19 144 ASP A C 1
ATOM 1192 O O . ASP A 1 144 ? -10.696 4.420 4.675 1.00 78.19 144 ASP A O 1
ATOM 1196 N N . PRO A 1 145 ? -8.491 4.484 4.207 1.00 77.12 145 PRO A N 1
ATOM 1197 C CA . PRO A 1 145 ? -8.069 4.956 5.534 1.00 77.12 145 PRO A CA 1
ATOM 1198 C C . PRO A 1 145 ? -8.510 6.385 5.890 1.00 77.12 145 PRO A C 1
ATOM 1200 O O . PRO A 1 145 ? -8.690 6.708 7.063 1.00 77.12 145 PRO A O 1
ATOM 1203 N N . ASP A 1 146 ? -8.664 7.251 4.885 1.00 74.44 146 ASP A N 1
ATOM 1204 C CA . ASP A 1 146 ? -9.006 8.670 5.076 1.00 74.44 146 ASP A CA 1
ATOM 1205 C C . ASP A 1 146 ? -10.479 8.961 4.740 1.00 74.44 146 ASP A C 1
ATOM 1207 O O . ASP A 1 146 ? -10.933 10.109 4.793 1.00 74.44 146 ASP A O 1
ATOM 1211 N N . GLY A 1 147 ? -11.220 7.928 4.323 1.00 67.19 147 GLY A N 1
ATOM 1212 C CA . GLY A 1 147 ? -12.545 8.071 3.732 1.00 67.19 147 GLY A CA 1
ATOM 1213 C C . GLY A 1 147 ? -12.519 8.827 2.407 1.00 67.19 147 GLY A C 1
ATOM 1214 O O . GLY A 1 147 ? -13.563 9.292 1.973 1.00 67.19 147 GLY A O 1
ATOM 1215 N N . ASN A 1 148 ? -11.355 8.980 1.772 1.00 65.88 148 ASN A N 1
ATOM 1216 C CA . ASN A 1 148 ? -11.144 9.578 0.459 1.00 65.88 148 ASN A CA 1
ATOM 1217 C C . ASN A 1 148 ? -10.032 8.789 -0.251 1.00 65.88 148 ASN A C 1
ATOM 1219 O O . ASN A 1 148 ? -8.863 9.175 -0.226 1.00 65.88 148 ASN A O 1
ATOM 1223 N N . PHE A 1 149 ? -10.402 7.709 -0.940 1.00 55.88 149 PHE A N 1
ATOM 1224 C CA . PHE A 1 149 ? -9.521 6.783 -1.680 1.00 55.88 149 PHE A CA 1
ATOM 1225 C C . PHE A 1 149 ? -8.533 7.429 -2.696 1.00 55.88 149 PHE A C 1
ATOM 1227 O O . PHE A 1 149 ? -7.715 6.746 -3.314 1.00 55.88 149 PHE A O 1
ATOM 1234 N N . PHE A 1 150 ? -8.579 8.750 -2.886 1.00 49.50 150 PHE A N 1
ATOM 1235 C CA . PHE A 1 150 ? -7.717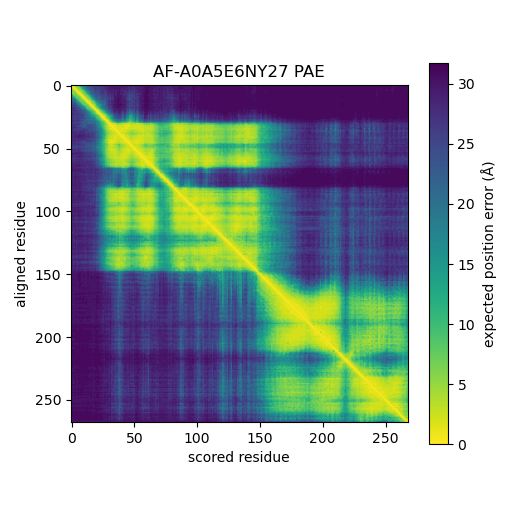 9.531 -3.770 1.00 49.50 150 PHE A CA 1
ATOM 1236 C C . PHE A 1 150 ? -6.227 9.489 -3.377 1.00 49.50 150 PHE A C 1
ATOM 1238 O O . PHE A 1 150 ? -5.386 9.296 -4.253 1.00 49.50 150 PHE A O 1
ATOM 1245 N N . LEU A 1 151 ? -5.864 9.611 -2.093 1.00 51.19 151 LEU A N 1
ATOM 1246 C CA . LEU A 1 151 ? -4.450 9.748 -1.693 1.00 51.19 151 LEU A CA 1
ATOM 1247 C C . LEU A 1 151 ? -3.636 8.456 -1.881 1.00 51.19 151 LEU A C 1
ATOM 1249 O O . LEU A 1 151 ? -2.515 8.500 -2.392 1.00 51.19 151 LEU A O 1
ATOM 1253 N N . ALA A 1 152 ? -4.212 7.299 -1.546 1.00 51.09 152 ALA A N 1
ATOM 1254 C CA . ALA A 1 152 ? -3.529 6.011 -1.670 1.00 51.09 152 ALA A CA 1
ATOM 1255 C C . ALA A 1 152 ? -3.334 5.585 -3.137 1.00 51.09 152 ALA A C 1
ATOM 1257 O O . ALA A 1 152 ? -2.270 5.083 -3.511 1.00 51.09 152 ALA A O 1
ATOM 1258 N N . PHE A 1 153 ? -4.336 5.820 -3.994 1.00 51.16 153 PHE A N 1
ATOM 1259 C CA . PHE A 1 153 ? -4.257 5.466 -5.412 1.00 51.16 153 PHE A CA 1
ATOM 1260 C C . PHE A 1 153 ? -3.311 6.391 -6.189 1.00 51.16 153 PHE A C 1
ATOM 1262 O O . PHE A 1 153 ? -2.513 5.906 -6.994 1.00 51.16 153 PHE A O 1
ATOM 1269 N N . LEU A 1 154 ? -3.346 7.706 -5.924 1.00 51.69 154 LEU A N 1
ATOM 1270 C CA . LEU A 1 154 ? -2.454 8.664 -6.581 1.00 51.69 154 LEU A CA 1
ATOM 1271 C C . LEU A 1 154 ? -0.992 8.394 -6.210 1.00 51.69 154 LEU A C 1
ATOM 1273 O O . LEU A 1 154 ? -0.142 8.336 -7.097 1.00 51.69 154 LEU A O 1
ATOM 1277 N N . ALA A 1 155 ? -0.706 8.145 -4.926 1.00 52.59 155 ALA A N 1
ATOM 1278 C CA . ALA A 1 155 ? 0.633 7.784 -4.472 1.00 52.59 155 ALA A CA 1
ATOM 1279 C C . ALA A 1 155 ? 1.130 6.509 -5.172 1.00 52.59 155 ALA A C 1
ATOM 1281 O O . ALA A 1 155 ? 2.191 6.523 -5.794 1.00 52.59 155 ALA A O 1
ATOM 1282 N N . ALA A 1 156 ? 0.335 5.435 -5.175 1.00 53.09 156 ALA A N 1
ATOM 1283 C CA . ALA A 1 156 ? 0.724 4.174 -5.806 1.00 53.09 156 ALA A CA 1
ATOM 1284 C C . ALA A 1 156 ? 0.931 4.294 -7.330 1.00 53.09 156 ALA A C 1
ATOM 1286 O O . ALA A 1 156 ? 1.870 3.708 -7.875 1.00 53.09 156 ALA A O 1
ATOM 1287 N N . ALA A 1 157 ? 0.092 5.062 -8.031 1.00 55.44 157 ALA A N 1
ATOM 1288 C CA . ALA A 1 157 ? 0.208 5.269 -9.475 1.00 55.44 157 ALA A CA 1
ATOM 1289 C C . ALA A 1 157 ? 1.433 6.125 -9.849 1.00 55.44 157 ALA A C 1
ATOM 1291 O O . ALA A 1 157 ? 2.166 5.788 -10.787 1.00 55.44 157 ALA A O 1
ATOM 1292 N N . ILE A 1 158 ? 1.702 7.191 -9.089 1.00 57.25 158 ILE A N 1
ATOM 1293 C CA . ILE A 1 158 ? 2.870 8.061 -9.286 1.00 57.25 158 ILE A CA 1
ATOM 1294 C C . ILE A 1 158 ? 4.162 7.288 -8.999 1.00 57.25 158 ILE A C 1
ATOM 1296 O O . ILE A 1 158 ? 5.084 7.303 -9.812 1.00 57.25 158 ILE A O 1
ATOM 1300 N N . THR A 1 159 ? 4.235 6.539 -7.895 1.00 53.62 159 THR A N 1
ATOM 1301 C CA . THR A 1 159 ? 5.441 5.762 -7.576 1.00 53.62 159 THR A CA 1
ATOM 1302 C C . THR A 1 159 ? 5.695 4.671 -8.614 1.00 53.62 159 THR A C 1
ATOM 1304 O O . THR A 1 159 ? 6.830 4.500 -9.055 1.00 53.62 159 THR A O 1
ATOM 1307 N N . LYS A 1 160 ? 4.650 3.968 -9.074 1.00 52.34 160 LYS A N 1
ATOM 1308 C CA . LYS A 1 160 ? 4.792 2.902 -10.075 1.00 52.34 160 LYS A CA 1
ATOM 1309 C C . LYS A 1 160 ? 5.335 3.431 -11.403 1.00 52.34 160 LYS A C 1
ATOM 1311 O O . LYS A 1 160 ? 6.265 2.843 -11.940 1.00 52.34 160 LYS A O 1
ATOM 1316 N N . THR A 1 161 ? 4.797 4.543 -11.901 1.00 58.59 161 THR A N 1
ATOM 1317 C CA . THR A 1 161 ? 5.217 5.146 -13.180 1.00 58.59 161 THR A CA 1
ATOM 1318 C C . THR A 1 161 ? 6.640 5.703 -13.139 1.00 58.59 161 THR A C 1
ATOM 1320 O O . THR A 1 161 ? 7.410 5.499 -14.080 1.00 58.59 161 THR A O 1
ATOM 1323 N N . ILE A 1 162 ? 7.031 6.352 -12.039 1.00 60.94 162 ILE A N 1
ATOM 1324 C CA . ILE A 1 162 ? 8.397 6.858 -11.851 1.00 60.94 162 ILE A CA 1
ATOM 1325 C C . ILE A 1 162 ? 9.398 5.698 -11.809 1.00 60.94 162 ILE A C 1
ATOM 1327 O O . ILE A 1 162 ? 10.397 5.725 -12.528 1.00 60.94 162 ILE A O 1
ATOM 1331 N N . VAL A 1 163 ? 9.117 4.652 -11.024 1.00 61.25 163 VAL A N 1
ATOM 1332 C CA . VAL A 1 163 ? 10.009 3.489 -10.898 1.00 61.25 163 VAL A CA 1
ATOM 1333 C C . VAL A 1 163 ? 10.148 2.751 -12.229 1.00 61.25 163 VAL A C 1
ATOM 1335 O O . VAL A 1 163 ? 11.264 2.400 -12.606 1.00 61.25 163 VAL A O 1
ATOM 1338 N N . THR A 1 164 ? 9.061 2.564 -12.986 1.00 61.94 164 THR A N 1
ATOM 1339 C CA . THR A 1 164 ? 9.132 1.895 -14.296 1.00 61.94 164 THR A CA 1
ATOM 1340 C C . THR A 1 164 ? 9.906 2.707 -15.329 1.00 61.94 164 THR A C 1
ATOM 1342 O O . THR A 1 164 ? 10.692 2.130 -16.073 1.00 61.94 164 THR A O 1
ATOM 1345 N N . ASN A 1 165 ? 9.743 4.033 -15.368 1.00 65.75 165 ASN A N 1
ATOM 1346 C CA . ASN A 1 165 ? 10.461 4.881 -16.325 1.00 65.75 165 ASN A CA 1
ATOM 1347 C C . ASN A 1 165 ? 11.965 4.943 -16.025 1.00 65.75 165 ASN A C 1
ATOM 1349 O O . ASN A 1 165 ? 12.777 4.845 -16.944 1.00 65.75 165 ASN A O 1
ATOM 1353 N N . ILE A 1 166 ? 12.344 5.035 -14.745 1.00 67.50 166 ILE A N 1
ATOM 1354 C CA . ILE A 1 166 ? 13.751 4.969 -14.328 1.00 67.50 166 ILE A CA 1
ATOM 1355 C C . ILE A 1 166 ? 14.330 3.588 -14.657 1.00 67.50 166 ILE A C 1
ATOM 1357 O O . ILE A 1 166 ? 15.385 3.508 -15.279 1.00 67.50 166 ILE A O 1
ATOM 1361 N N . ALA A 1 167 ? 13.631 2.501 -14.318 1.00 68.25 167 ALA A N 1
ATOM 1362 C CA . ALA A 1 167 ? 14.101 1.144 -14.594 1.00 68.25 167 ALA A CA 1
ATOM 1363 C C . ALA A 1 167 ? 14.285 0.880 -16.098 1.00 68.25 167 ALA A C 1
ATOM 1365 O O . ALA A 1 167 ? 15.316 0.347 -16.498 1.00 68.25 167 ALA A O 1
ATOM 1366 N N . MET A 1 168 ? 13.338 1.296 -16.943 1.00 69.44 168 MET A N 1
ATOM 1367 C CA . MET A 1 168 ? 13.444 1.137 -18.399 1.00 69.44 168 MET A CA 1
ATOM 1368 C C . MET A 1 168 ? 14.584 1.971 -18.996 1.00 69.44 168 MET A C 1
ATOM 1370 O O . MET A 1 168 ? 15.296 1.482 -19.872 1.00 69.44 168 MET A O 1
ATOM 1374 N N . GLY A 1 169 ? 14.803 3.193 -18.498 1.00 71.44 169 GLY A N 1
ATOM 1375 C CA . GLY A 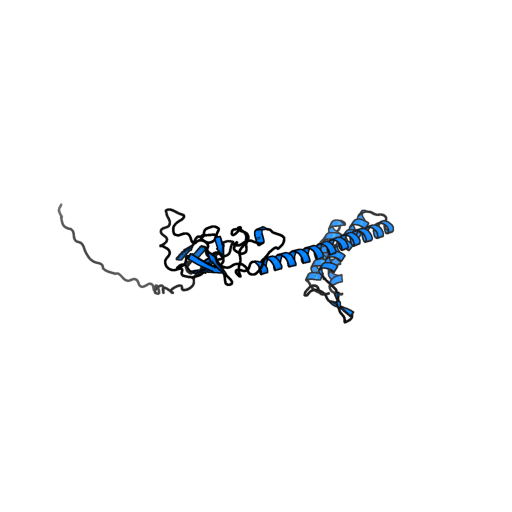1 169 ? 15.946 4.021 -18.892 1.00 71.44 169 GLY A CA 1
ATOM 1376 C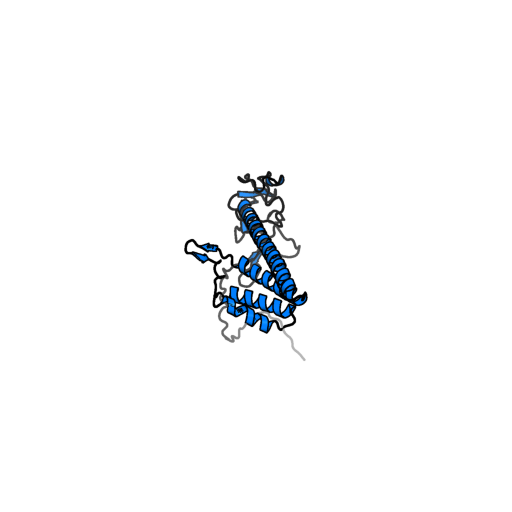 C . GLY A 1 169 ? 17.288 3.384 -18.519 1.00 71.44 169 GLY A C 1
ATOM 1377 O O . GLY A 1 169 ? 18.198 3.338 -19.345 1.00 71.44 169 GLY A O 1
ATOM 1378 N N . LEU A 1 170 ? 17.389 2.819 -17.312 1.00 77.19 170 LEU A N 1
ATOM 1379 C CA . LEU A 1 170 ? 18.580 2.100 -16.851 1.00 77.19 170 LEU A CA 1
ATOM 1380 C C . LEU A 1 170 ? 18.848 0.846 -17.680 1.00 77.19 170 LEU A C 1
ATOM 1382 O O . LEU A 1 170 ? 19.968 0.638 -18.137 1.00 77.19 170 LEU A O 1
ATOM 1386 N N . ILE A 1 171 ? 17.818 0.040 -17.932 1.00 78.94 171 ILE A N 1
ATOM 1387 C CA . ILE A 1 171 ? 17.930 -1.176 -18.742 1.00 78.94 171 ILE A CA 1
ATOM 1388 C C . ILE A 1 171 ? 18.389 -0.829 -20.166 1.00 78.94 171 ILE A C 1
ATOM 1390 O O . ILE A 1 171 ? 19.300 -1.471 -20.685 1.00 78.94 171 ILE A O 1
ATOM 1394 N N . ALA A 1 172 ? 17.833 0.218 -20.782 1.00 78.88 172 ALA A N 1
ATOM 1395 C CA . ALA A 1 172 ? 18.258 0.673 -22.105 1.00 78.88 172 ALA A CA 1
ATOM 1396 C C . ALA A 1 172 ? 19.739 1.095 -22.128 1.00 78.88 172 ALA A C 1
ATOM 1398 O O . ALA A 1 172 ? 20.479 0.696 -23.028 1.00 78.88 172 ALA A O 1
ATOM 1399 N N . GLN A 1 173 ? 20.202 1.837 -21.117 1.00 78.00 173 GLN A N 1
ATOM 1400 C CA . GLN A 1 173 ? 21.614 2.214 -20.987 1.00 78.00 173 GLN A CA 1
ATOM 1401 C C . GLN A 1 173 ? 22.530 0.998 -20.791 1.00 78.00 173 GLN A C 1
ATOM 1403 O O . GLN A 1 173 ? 23.608 0.949 -21.383 1.00 78.00 173 GLN A O 1
ATOM 1408 N N . MET A 1 174 ? 22.097 -0.009 -20.027 1.00 80.94 174 MET A N 1
ATOM 1409 C CA . MET A 1 174 ? 22.834 -1.265 -19.852 1.00 80.94 174 MET A CA 1
ATOM 1410 C C . MET A 1 174 ? 22.958 -2.053 -21.161 1.00 80.94 174 MET A C 1
ATOM 1412 O O . MET A 1 174 ? 24.030 -2.584 -21.446 1.00 80.94 174 MET A O 1
ATOM 1416 N N . PHE A 1 175 ? 21.901 -2.103 -21.979 1.00 80.62 175 PHE A N 1
ATOM 1417 C CA . PHE A 1 175 ? 21.941 -2.752 -23.294 1.00 80.62 175 PHE A CA 1
ATOM 1418 C C . PHE A 1 175 ? 22.892 -2.048 -24.263 1.00 80.62 175 PHE A C 1
ATOM 1420 O O . PHE A 1 175 ? 23.668 -2.713 -24.949 1.00 80.62 175 PHE A O 1
ATOM 1427 N N . VAL A 1 176 ? 22.872 -0.712 -24.300 1.00 83.00 176 VAL A N 1
ATOM 1428 C CA . VAL A 1 176 ? 23.798 0.067 -25.136 1.00 83.00 176 VAL A CA 1
ATOM 1429 C C . VAL A 1 176 ? 25.240 -0.152 -24.680 1.00 83.00 176 VAL A C 1
ATOM 1431 O O . VAL A 1 176 ? 26.103 -0.437 -25.506 1.00 83.00 176 VAL A O 1
ATOM 1434 N N . ALA A 1 177 ? 25.502 -0.096 -23.373 1.00 81.75 177 ALA A N 1
ATOM 1435 C CA . ALA A 1 177 ? 26.827 -0.347 -22.816 1.00 81.75 177 ALA A CA 1
ATOM 1436 C C . ALA A 1 177 ? 27.332 -1.763 -23.126 1.00 81.75 177 ALA A C 1
ATOM 1438 O O . ALA A 1 177 ? 28.470 -1.925 -23.561 1.00 81.75 177 ALA A O 1
ATOM 1439 N N . TYR A 1 178 ? 26.467 -2.774 -22.984 1.00 84.25 178 TYR A N 1
ATOM 1440 C CA . TYR A 1 178 ? 26.776 -4.149 -23.366 1.00 84.25 178 TYR A CA 1
ATOM 1441 C C . TYR A 1 178 ? 27.185 -4.238 -24.837 1.00 84.25 178 TYR A C 1
ATOM 1443 O O . TYR A 1 178 ? 28.245 -4.774 -25.152 1.00 84.25 178 TYR A O 1
ATOM 1451 N N . ALA A 1 179 ? 26.357 -3.696 -25.733 1.00 79.69 179 ALA A N 1
ATOM 1452 C CA . ALA A 1 179 ? 26.558 -3.795 -27.172 1.00 79.69 179 ALA A CA 1
ATOM 1453 C C . ALA A 1 179 ? 27.833 -3.073 -27.630 1.00 79.69 179 ALA A C 1
ATOM 1455 O O . ALA A 1 179 ? 28.613 -3.635 -28.399 1.00 79.69 179 ALA A O 1
ATOM 1456 N N . VAL A 1 180 ? 28.076 -1.857 -27.128 1.00 85.31 180 VAL A N 1
ATOM 1457 C CA . VAL A 1 180 ? 29.267 -1.066 -27.468 1.00 85.31 180 VAL A CA 1
ATOM 1458 C C . VAL A 1 180 ? 30.530 -1.758 -26.965 1.00 85.31 180 VAL A C 1
ATOM 1460 O O . VAL A 1 180 ? 31.456 -1.983 -27.744 1.00 85.31 180 VAL A O 1
ATOM 1463 N N . SER A 1 181 ? 30.575 -2.152 -25.692 1.00 82.50 181 SER A N 1
ATOM 1464 C CA . SER A 1 181 ? 31.762 -2.793 -25.121 1.00 82.50 181 SER A CA 1
ATOM 1465 C C . SER A 1 181 ? 32.021 -4.173 -25.719 1.00 82.50 181 SER A C 1
ATOM 1467 O O . SER A 1 181 ? 33.180 -4.506 -25.963 1.00 82.50 181 SER A O 1
ATOM 1469 N N . TYR A 1 182 ? 30.974 -4.940 -26.039 1.00 81.81 182 TYR A N 1
ATOM 1470 C CA . TYR A 1 182 ? 31.091 -6.193 -26.784 1.00 81.81 182 TYR A CA 1
ATOM 1471 C C . TYR A 1 182 ? 31.708 -5.967 -28.169 1.00 81.81 182 TYR A C 1
ATOM 1473 O O . TYR A 1 182 ? 32.678 -6.630 -28.525 1.00 81.81 182 TYR A O 1
ATOM 1481 N N . ALA A 1 183 ? 31.191 -5.005 -28.939 1.00 81.94 183 ALA A N 1
ATOM 1482 C CA . ALA A 1 183 ? 31.681 -4.729 -30.286 1.00 81.94 183 ALA A CA 1
ATOM 1483 C C . ALA A 1 183 ? 33.147 -4.270 -30.281 1.00 81.94 183 ALA A C 1
ATOM 1485 O O . ALA A 1 183 ? 33.966 -4.817 -31.018 1.00 81.94 183 ALA A O 1
ATOM 1486 N N . VAL A 1 184 ? 33.501 -3.320 -29.409 1.00 86.50 184 VAL A N 1
ATOM 1487 C CA . VAL A 1 184 ? 34.870 -2.785 -29.305 1.00 86.50 184 VAL A CA 1
ATOM 1488 C C . VAL A 1 184 ? 35.867 -3.883 -28.935 1.00 86.50 184 VAL A C 1
ATOM 1490 O O . VAL A 1 184 ? 36.923 -4.006 -29.555 1.00 86.50 184 VAL A O 1
ATOM 1493 N N . THR A 1 185 ? 35.537 -4.716 -27.949 1.00 78.44 185 THR A N 1
ATOM 1494 C CA . THR A 1 185 ? 36.447 -5.777 -27.494 1.00 78.44 185 THR A CA 1
ATOM 1495 C C . THR A 1 185 ? 36.513 -6.961 -28.449 1.00 78.44 185 THR A C 1
ATOM 1497 O O . THR A 1 185 ? 37.578 -7.560 -28.590 1.00 78.44 185 THR A O 1
ATOM 1500 N N . TYR A 1 186 ? 35.428 -7.269 -29.162 1.00 81.75 186 TYR A N 1
ATOM 1501 C CA . TYR A 1 186 ? 35.454 -8.263 -30.230 1.00 81.75 186 TYR A CA 1
ATOM 1502 C C . TYR A 1 186 ? 36.368 -7.829 -31.380 1.00 81.75 186 TYR A C 1
ATOM 1504 O O . TYR A 1 186 ? 37.174 -8.631 -31.841 1.00 81.75 186 TYR A O 1
ATOM 1512 N N . ILE A 1 187 ? 36.309 -6.557 -31.791 1.00 86.81 187 ILE A N 1
ATOM 1513 C CA . ILE A 1 187 ? 37.197 -6.006 -32.827 1.00 86.81 187 ILE A CA 1
ATOM 1514 C C . ILE A 1 187 ? 38.663 -6.038 -32.371 1.00 86.81 187 ILE A C 1
ATOM 1516 O O . ILE A 1 187 ? 39.541 -6.368 -33.161 1.00 86.81 187 ILE A O 1
ATOM 1520 N N . ALA A 1 188 ? 38.935 -5.728 -31.101 1.00 85.38 188 ALA A N 1
ATOM 1521 C CA . ALA A 1 188 ? 40.300 -5.658 -30.582 1.00 85.38 188 ALA A CA 1
ATOM 1522 C C . ALA A 1 188 ? 40.947 -7.032 -30.314 1.00 85.38 188 ALA A C 1
ATOM 1524 O O . ALA A 1 188 ? 42.153 -7.181 -30.490 1.00 85.38 188 ALA A O 1
ATOM 1525 N N . ILE A 1 189 ? 40.175 -8.023 -29.850 1.00 84.25 189 ILE A N 1
ATOM 1526 C CA . ILE A 1 189 ? 40.703 -9.294 -29.309 1.00 84.25 189 ILE A CA 1
ATOM 1527 C C . ILE A 1 189 ? 40.284 -10.507 -30.163 1.00 84.25 189 ILE A C 1
ATOM 1529 O O . ILE A 1 189 ? 40.858 -11.588 -30.039 1.00 84.25 189 ILE A O 1
ATOM 1533 N N . GLY A 1 190 ? 39.270 -10.377 -31.024 1.00 81.19 190 GLY A N 1
ATOM 1534 C CA . GLY A 1 190 ? 38.793 -11.446 -31.915 1.00 81.19 190 GLY A CA 1
ATOM 1535 C C . GLY A 1 190 ? 38.131 -12.639 -31.209 1.00 81.19 190 GLY A C 1
ATOM 1536 O O . GLY A 1 190 ? 37.789 -13.628 -31.850 1.00 81.19 190 GLY A O 1
ATOM 1537 N N . SER A 1 191 ? 37.940 -12.571 -29.888 1.00 85.06 191 SER A N 1
ATOM 1538 C CA . SER A 1 191 ? 37.420 -13.670 -29.068 1.00 85.06 191 SER A CA 1
ATOM 1539 C C . SER A 1 191 ? 36.046 -13.341 -28.488 1.00 85.06 191 SER A C 1
ATOM 1541 O O . SER A 1 191 ? 35.916 -12.485 -27.611 1.00 85.06 191 SER A O 1
ATOM 1543 N N . ALA A 1 192 ? 35.018 -14.090 -28.898 1.00 79.94 192 ALA A N 1
ATOM 1544 C CA . ALA A 1 192 ? 33.641 -13.878 -28.443 1.00 79.94 192 ALA A CA 1
ATOM 1545 C C . ALA A 1 192 ? 33.470 -14.028 -26.918 1.00 79.94 192 ALA A C 1
ATOM 1547 O O . ALA A 1 192 ? 32.730 -13.258 -26.314 1.00 79.94 192 ALA A O 1
ATOM 1548 N N . LYS A 1 193 ? 34.182 -14.965 -26.272 1.00 80.12 193 LYS A N 1
ATOM 1549 C CA . LYS A 1 193 ? 34.121 -15.148 -24.807 1.00 80.12 193 LYS A CA 1
ATOM 1550 C C . LYS A 1 193 ? 34.609 -13.921 -24.033 1.00 80.12 193 LYS A C 1
ATOM 1552 O O . LYS A 1 193 ? 33.992 -13.537 -23.044 1.00 80.12 193 LYS A O 1
ATOM 1557 N N . VAL A 1 194 ? 35.691 -13.293 -24.492 1.00 77.94 194 VAL A N 1
ATOM 1558 C CA . VAL A 1 194 ? 36.255 -12.100 -23.841 1.00 77.94 194 VAL A CA 1
ATOM 1559 C C . VAL A 1 194 ? 35.337 -10.899 -24.064 1.00 77.94 194 VAL A C 1
ATOM 1561 O O . VAL A 1 194 ? 35.065 -10.148 -23.129 1.00 77.94 194 VAL A O 1
ATOM 1564 N N . ALA A 1 195 ? 34.771 -10.782 -25.268 1.00 80.88 195 ALA A N 1
ATOM 1565 C CA . ALA A 1 195 ? 33.822 -9.728 -25.597 1.00 80.88 195 ALA A CA 1
ATOM 1566 C C . ALA A 1 195 ? 32.520 -9.811 -24.786 1.00 80.88 195 ALA A C 1
ATOM 1568 O O . ALA A 1 195 ? 32.009 -8.792 -24.326 1.00 80.88 195 ALA A O 1
ATOM 1569 N N . GLN A 1 196 ? 32.004 -11.021 -24.538 1.00 80.25 196 GLN A N 1
ATOM 1570 C CA . GLN A 1 196 ? 30.847 -11.223 -23.654 1.00 80.25 196 GLN A CA 1
ATOM 1571 C C . GLN A 1 196 ? 31.138 -10.778 -22.217 1.00 80.25 196 GLN A C 1
ATOM 1573 O O . GLN A 1 196 ? 30.277 -10.158 -21.594 1.00 80.25 196 GLN A O 1
ATOM 1578 N N . GLY A 1 197 ? 32.341 -11.057 -21.705 1.00 80.19 197 GLY A N 1
ATOM 1579 C CA . GLY A 1 197 ? 32.769 -10.619 -20.376 1.00 80.19 197 GLY A CA 1
ATOM 1580 C C . GLY A 1 197 ? 32.870 -9.097 -20.255 1.00 80.19 197 GLY A C 1
ATOM 1581 O O . GLY A 1 197 ? 32.374 -8.521 -19.289 1.00 80.19 197 GLY A O 1
ATOM 1582 N N . ALA A 1 198 ? 33.430 -8.439 -21.272 1.00 80.81 198 ALA A N 1
ATOM 1583 C CA . ALA A 1 198 ? 33.527 -6.981 -21.333 1.00 80.81 198 ALA A CA 1
ATOM 1584 C C . ALA A 1 198 ? 32.168 -6.286 -21.523 1.00 80.81 198 ALA A C 1
ATOM 1586 O O . ALA A 1 198 ? 31.921 -5.230 -20.946 1.00 80.81 198 ALA A O 1
ATOM 1587 N N . GLY A 1 199 ? 31.263 -6.878 -22.306 1.00 83.38 199 GLY A N 1
ATOM 1588 C CA . GLY A 1 199 ? 29.893 -6.385 -22.436 1.00 83.38 199 GLY A CA 1
ATOM 1589 C C . GLY A 1 199 ? 29.127 -6.491 -21.117 1.00 83.38 199 GLY A C 1
ATOM 1590 O O . GLY A 1 199 ? 28.480 -5.536 -20.689 1.00 83.38 199 GLY A O 1
ATOM 1591 N N . LEU A 1 200 ? 29.215 -7.642 -20.440 1.00 83.12 200 LEU A N 1
ATOM 1592 C CA . LEU A 1 200 ? 28.529 -7.876 -19.167 1.00 83.12 200 LEU A CA 1
ATOM 1593 C C . LEU A 1 200 ? 29.034 -6.930 -18.073 1.00 83.12 200 LEU A C 1
ATOM 1595 O O . LEU A 1 200 ? 28.230 -6.386 -17.315 1.00 83.12 200 LEU A O 1
ATOM 1599 N N . SER A 1 201 ? 30.349 -6.707 -18.010 1.00 81.94 201 SER A N 1
ATOM 1600 C CA . SER A 1 201 ? 30.940 -5.782 -17.048 1.00 81.94 201 SER A CA 1
ATOM 1601 C C . SER A 1 201 ? 30.482 -4.349 -17.301 1.00 81.94 201 SER A C 1
ATOM 1603 O O . SER A 1 201 ? 29.971 -3.710 -16.382 1.00 81.94 201 SER A O 1
ATOM 1605 N N . ALA A 1 202 ? 30.548 -3.870 -18.544 1.00 81.31 202 ALA A N 1
ATOM 1606 C CA . ALA A 1 202 ? 30.078 -2.537 -18.910 1.00 81.31 202 ALA A CA 1
ATOM 1607 C C . ALA A 1 202 ? 28.592 -2.329 -18.584 1.00 81.31 202 ALA A C 1
ATOM 1609 O O . ALA A 1 202 ? 28.220 -1.291 -18.037 1.00 81.31 202 ALA A O 1
ATOM 1610 N N . ALA A 1 203 ? 27.749 -3.331 -18.847 1.00 83.00 203 ALA A N 1
ATOM 1611 C CA . ALA A 1 203 ? 26.336 -3.289 -18.495 1.00 83.00 203 ALA A CA 1
ATOM 1612 C C . ALA A 1 203 ? 26.128 -3.163 -16.981 1.00 83.00 203 ALA A C 1
ATOM 1614 O O . ALA A 1 203 ? 25.423 -2.260 -16.537 1.00 83.00 203 ALA A O 1
ATOM 1615 N N . LEU A 1 204 ? 26.752 -4.026 -16.171 1.00 83.06 204 LEU A N 1
ATOM 1616 C CA . LEU A 1 204 ? 26.581 -3.980 -14.715 1.00 83.06 204 LEU A CA 1
ATOM 1617 C C . LEU A 1 204 ? 27.093 -2.665 -14.113 1.00 83.06 204 LEU A C 1
ATOM 1619 O O . LEU A 1 204 ? 26.411 -2.087 -13.267 1.00 83.06 204 LEU A O 1
ATOM 1623 N N . PHE A 1 205 ? 28.244 -2.158 -14.562 1.00 78.88 205 PHE A N 1
ATOM 1624 C CA . PHE A 1 205 ? 28.785 -0.889 -14.067 1.00 78.88 205 PHE A CA 1
ATOM 1625 C C . PHE A 1 205 ? 27.904 0.305 -14.444 1.00 78.88 205 PHE A C 1
ATOM 1627 O O . PHE A 1 205 ? 27.646 1.166 -13.601 1.00 78.88 205 PHE A O 1
ATOM 1634 N N . MET A 1 206 ? 27.371 0.331 -15.667 1.00 80.56 206 MET A N 1
ATOM 1635 C CA . MET A 1 206 ? 26.422 1.364 -16.093 1.00 80.56 206 MET A CA 1
ATOM 1636 C C . MET A 1 206 ? 25.100 1.282 -15.318 1.00 80.56 206 MET A C 1
ATOM 1638 O O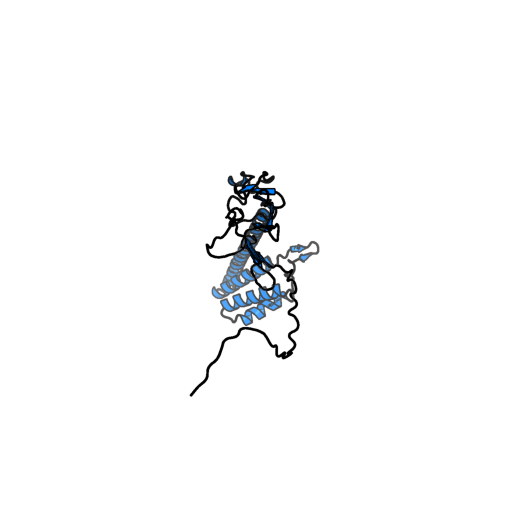 . MET A 1 206 ? 24.560 2.314 -14.922 1.00 80.56 206 MET A O 1
ATOM 1642 N N . GLY A 1 207 ? 24.621 0.074 -15.009 1.00 79.94 207 GLY A N 1
ATOM 1643 C CA . GLY A 1 207 ? 23.447 -0.141 -14.158 1.00 79.94 207 GLY A CA 1
ATOM 1644 C C . GLY A 1 207 ? 23.637 0.378 -12.730 1.00 79.94 207 GLY A C 1
ATOM 1645 O O . GLY A 1 207 ? 22.765 1.070 -12.202 1.00 79.94 207 GLY A O 1
ATOM 1646 N N . ILE A 1 208 ? 24.799 0.119 -12.117 1.00 77.69 208 ILE A N 1
ATOM 1647 C CA . ILE A 1 208 ? 25.144 0.650 -10.787 1.00 77.69 208 ILE A CA 1
ATOM 1648 C C . ILE A 1 208 ? 25.267 2.177 -10.826 1.00 77.69 208 ILE A C 1
ATOM 1650 O O . ILE A 1 208 ? 24.741 2.854 -9.943 1.00 77.69 208 ILE A O 1
ATOM 1654 N N . GLY A 1 209 ? 25.921 2.735 -11.849 1.00 74.44 209 GLY A N 1
ATOM 1655 C CA . GLY A 1 209 ? 26.073 4.182 -12.019 1.00 74.44 209 GLY A CA 1
ATOM 1656 C C . GLY A 1 209 ? 24.733 4.905 -12.157 1.00 74.44 209 GLY A C 1
ATOM 1657 O O . GLY A 1 209 ? 24.518 5.945 -11.533 1.00 74.44 209 GLY A O 1
ATOM 1658 N N . GLY A 1 210 ? 23.798 4.324 -12.905 1.00 74.38 210 GLY A N 1
ATOM 1659 C CA . GLY A 1 210 ? 22.464 4.883 -13.048 1.00 74.38 210 GLY A CA 1
ATOM 1660 C C . GLY A 1 210 ? 21.574 4.709 -11.803 1.00 74.38 210 GLY A C 1
ATOM 1661 O O . GLY A 1 210 ? 20.775 5.597 -11.511 1.00 74.38 210 GLY A O 1
ATOM 1662 N N . LEU A 1 211 ? 21.766 3.653 -10.998 1.00 71.88 211 LEU A N 1
ATOM 1663 C CA . LEU A 1 211 ? 21.164 3.524 -9.655 1.00 71.88 211 LEU A CA 1
ATOM 1664 C C . LEU A 1 211 ? 21.719 4.557 -8.659 1.00 71.88 211 LEU A C 1
ATOM 1666 O O . LEU A 1 211 ? 20.992 5.031 -7.786 1.00 71.88 211 LEU A O 1
ATOM 1670 N N . ARG A 1 212 ? 22.996 4.931 -8.808 1.00 72.06 212 ARG A N 1
ATOM 1671 C CA . ARG A 1 212 ? 23.681 5.949 -7.995 1.00 72.06 212 ARG A CA 1
ATOM 1672 C C . ARG A 1 212 ? 23.083 7.353 -8.185 1.00 72.06 212 ARG A C 1
ATOM 1674 O O . ARG A 1 212 ? 23.209 8.196 -7.296 1.00 72.06 212 ARG A O 1
ATOM 1681 N N . GLY A 1 213 ? 22.433 7.604 -9.329 1.00 66.56 213 GLY A N 1
ATOM 1682 C CA . GLY A 1 213 ? 21.662 8.823 -9.597 1.00 66.56 213 GLY A CA 1
ATOM 1683 C C . GLY A 1 213 ? 22.488 10.112 -9.657 1.00 66.56 213 GLY A C 1
ATOM 1684 O O . GLY A 1 213 ? 21.965 11.178 -9.342 1.00 66.56 213 GLY A O 1
ATOM 1685 N N . GLY A 1 214 ? 23.772 10.027 -10.024 1.00 64.81 214 GLY A N 1
ATOM 1686 C CA . GLY A 1 214 ? 24.696 11.164 -10.013 1.00 64.81 214 GLY A CA 1
ATOM 1687 C C . GLY A 1 214 ? 24.250 12.307 -10.932 1.00 64.81 214 GLY A C 1
ATOM 1688 O O . GLY A 1 214 ? 24.243 12.154 -12.151 1.00 64.81 214 GLY A O 1
ATOM 1689 N N . LYS A 1 215 ? 23.915 13.466 -10.361 1.00 59.88 215 LYS A N 1
ATOM 1690 C CA . LYS A 1 215 ? 23.667 14.722 -11.091 1.00 59.88 215 LYS A CA 1
ATOM 1691 C C . LYS A 1 215 ? 24.852 15.663 -10.898 1.00 59.88 215 LYS A C 1
ATOM 1693 O O . LYS A 1 215 ? 25.368 15.774 -9.791 1.00 59.88 215 LYS A O 1
ATOM 1698 N N . ILE A 1 216 ? 25.288 16.368 -11.939 1.00 61.31 216 ILE A N 1
ATOM 1699 C CA . ILE A 1 216 ? 26.295 17.429 -11.782 1.00 61.31 216 ILE A CA 1
ATOM 1700 C C . ILE A 1 216 ? 25.591 18.619 -11.123 1.00 61.31 216 ILE A C 1
ATOM 1702 O O . ILE A 1 216 ? 24.725 19.247 -11.731 1.00 61.31 216 ILE A O 1
ATOM 1706 N N . GLY A 1 217 ? 25.906 18.885 -9.856 1.00 61.25 217 GLY A N 1
ATOM 1707 C CA . GLY A 1 217 ? 25.372 20.039 -9.140 1.00 61.25 217 GLY A CA 1
ATOM 1708 C C . GLY A 1 217 ? 25.952 21.345 -9.686 1.00 61.25 217 GLY A C 1
ATOM 1709 O O . GLY A 1 217 ? 27.026 21.354 -10.285 1.00 61.25 217 GLY A O 1
ATOM 1710 N N . ALA A 1 218 ? 25.285 22.468 -9.410 1.00 54.75 218 ALA A N 1
ATOM 1711 C CA . ALA A 1 218 ? 25.720 23.810 -9.826 1.00 54.75 218 ALA A CA 1
ATOM 1712 C C . ALA A 1 218 ? 27.154 24.178 -9.375 1.00 54.75 218 ALA A C 1
ATOM 1714 O O . ALA A 1 218 ? 27.785 25.054 -9.956 1.00 54.75 218 ALA A O 1
ATOM 1715 N N . ASN A 1 219 ? 27.693 23.460 -8.384 1.00 60.12 219 ASN A N 1
ATOM 1716 C CA . ASN A 1 219 ? 29.044 23.635 -7.847 1.00 60.12 219 ASN A CA 1
ATOM 1717 C C . ASN A 1 219 ? 30.103 22.780 -8.581 1.00 60.12 219 ASN A C 1
ATOM 1719 O O . ASN A 1 219 ? 31.201 22.591 -8.061 1.00 60.12 219 ASN A O 1
ATOM 1723 N N . GLY A 1 220 ? 29.757 22.169 -9.721 1.00 61.91 220 GLY A N 1
ATOM 1724 C CA . GLY A 1 220 ? 30.641 21.294 -10.503 1.00 61.91 220 GLY A CA 1
ATOM 1725 C C . GLY A 1 220 ? 30.922 19.923 -9.871 1.00 61.91 220 GLY A C 1
ATOM 1726 O O . GLY A 1 220 ? 31.680 19.135 -10.427 1.00 61.91 220 GLY A O 1
ATOM 1727 N N . LYS A 1 221 ? 30.313 19.613 -8.720 1.00 61.31 221 LYS A N 1
ATOM 1728 C CA . LYS A 1 221 ? 30.466 18.333 -8.009 1.00 61.31 221 LYS A CA 1
ATOM 1729 C C . LYS A 1 221 ? 29.308 17.390 -8.339 1.00 61.31 221 LYS A C 1
ATOM 1731 O O . LYS A 1 221 ? 28.155 17.821 -8.377 1.00 61.31 221 LYS A O 1
ATOM 1736 N N . MET A 1 222 ? 29.601 16.104 -8.542 1.00 63.34 222 MET A N 1
ATOM 1737 C CA . MET A 1 222 ? 28.580 15.065 -8.725 1.00 63.34 222 MET A CA 1
ATOM 1738 C C . MET A 1 222 ? 27.843 14.812 -7.401 1.00 63.34 222 MET A C 1
ATOM 1740 O O . MET A 1 222 ? 28.452 14.417 -6.409 1.00 63.34 222 MET A O 1
ATOM 1744 N N . GLN A 1 223 ? 26.537 15.059 -7.389 1.00 64.12 223 GLN A N 1
ATOM 1745 C CA . GLN A 1 223 ? 25.628 14.829 -6.271 1.00 64.12 223 GLN A CA 1
ATOM 1746 C C . GLN A 1 223 ? 24.905 13.500 -6.484 1.00 64.12 223 GLN A C 1
ATOM 1748 O O . GLN A 1 223 ? 24.221 13.321 -7.492 1.00 64.12 223 GLN A O 1
ATOM 1753 N N . TYR A 1 224 ? 25.073 12.575 -5.544 1.00 69.94 224 TYR A N 1
ATOM 1754 C CA . TYR A 1 224 ? 24.464 11.245 -5.571 1.00 69.94 224 TYR A CA 1
ATOM 1755 C C . TYR A 1 224 ? 23.257 11.178 -4.636 1.00 69.94 224 TYR A C 1
ATOM 1757 O O . TYR A 1 224 ? 23.111 12.010 -3.738 1.00 69.94 224 TYR A O 1
ATOM 1765 N N . ASN A 1 225 ? 22.408 10.164 -4.812 1.00 68.81 225 ASN A N 1
ATOM 1766 C CA . ASN A 1 225 ? 21.354 9.889 -3.839 1.00 68.81 225 ASN A CA 1
ATOM 1767 C C . ASN A 1 225 ? 21.969 9.586 -2.451 1.00 68.81 225 ASN A C 1
ATOM 1769 O O . ASN A 1 225 ? 23.012 8.925 -2.388 1.00 68.81 225 ASN A O 1
ATOM 1773 N N . PRO A 1 226 ? 21.334 10.008 -1.338 1.00 71.00 226 PRO A N 1
ATOM 1774 C CA . PRO A 1 226 ? 21.860 9.785 0.009 1.00 71.00 226 PRO A CA 1
ATOM 1775 C C . PRO A 1 226 ? 22.221 8.313 0.261 1.00 71.00 226 PRO A C 1
ATOM 1777 O O . PRO A 1 226 ? 21.404 7.409 0.060 1.00 71.00 226 PRO A O 1
ATOM 1780 N N . GLY A 1 227 ? 23.464 8.058 0.679 1.00 68.25 227 GLY A N 1
ATOM 1781 C CA . GLY A 1 227 ? 23.989 6.706 0.910 1.00 68.25 227 GLY A CA 1
ATOM 1782 C C . GLY A 1 227 ? 24.528 5.972 -0.329 1.00 68.25 227 GLY A C 1
ATOM 1783 O O . GLY A 1 227 ? 24.999 4.845 -0.182 1.00 68.25 227 GLY A O 1
ATOM 1784 N N . TRP A 1 228 ? 24.512 6.591 -1.513 1.00 71.31 228 TRP A N 1
ATOM 1785 C CA . TRP A 1 228 ? 25.147 6.112 -2.758 1.00 71.31 228 TRP A CA 1
ATOM 1786 C C . TRP A 1 228 ? 26.379 6.947 -3.159 1.00 71.31 228 TRP A C 1
ATOM 1788 O O . TRP A 1 228 ? 26.834 6.949 -4.305 1.00 71.31 228 TRP A O 1
ATOM 1798 N N . GLU A 1 229 ? 26.935 7.684 -2.203 1.00 75.19 229 GLU A N 1
ATOM 1799 C CA . GLU A 1 229 ? 28.122 8.519 -2.385 1.00 75.19 229 GLU A CA 1
ATOM 1800 C C . GLU A 1 229 ? 29.366 7.690 -2.765 1.00 75.19 229 GLU A C 1
ATOM 1802 O O . GLU A 1 229 ? 29.410 6.465 -2.584 1.00 75.19 229 GLU A O 1
ATOM 1807 N N . SER A 1 230 ? 30.385 8.365 -3.318 1.00 68.38 230 SER A N 1
ATOM 1808 C CA . SER A 1 230 ? 31.727 7.765 -3.466 1.00 68.38 230 SER A CA 1
ATOM 1809 C C . SER A 1 230 ? 32.230 7.391 -2.076 1.00 68.38 230 SER A C 1
ATOM 1811 O O . SER A 1 230 ? 32.144 8.220 -1.176 1.00 68.38 230 SER A O 1
ATOM 1813 N N . GLY A 1 231 ? 32.706 6.161 -1.878 1.00 69.69 231 GLY A N 1
ATOM 1814 C CA . GLY A 1 231 ? 33.131 5.682 -0.558 1.00 69.69 231 GLY A CA 1
ATOM 1815 C C . GLY A 1 231 ? 32.041 5.054 0.315 1.00 69.69 231 GLY A C 1
ATOM 1816 O O . GLY A 1 231 ? 32.360 4.496 1.363 1.00 69.69 231 GLY A O 1
ATOM 1817 N N . SER A 1 232 ? 30.767 5.064 -0.097 1.00 78.88 232 SER A N 1
ATOM 1818 C CA . SER A 1 232 ? 29.711 4.363 0.648 1.00 78.88 232 SER A CA 1
ATOM 1819 C C . SER A 1 232 ? 29.859 2.839 0.564 1.00 78.88 232 SER A C 1
ATOM 1821 O O . SER A 1 232 ? 30.076 2.278 -0.512 1.00 78.88 232 SER A O 1
ATOM 1823 N N . MET A 1 233 ? 29.609 2.152 1.686 1.00 77.19 233 MET A N 1
ATOM 1824 C CA . MET A 1 233 ? 29.551 0.684 1.771 1.00 77.19 233 MET A CA 1
ATOM 1825 C C . MET A 1 233 ? 28.545 0.074 0.778 1.00 77.19 233 MET A C 1
ATOM 1827 O O . MET A 1 233 ? 28.753 -1.029 0.276 1.00 77.19 233 MET A O 1
ATOM 1831 N N . LYS A 1 234 ? 27.463 0.795 0.451 1.00 79.62 234 LYS A N 1
ATOM 1832 C CA . LYS A 1 234 ? 26.463 0.339 -0.532 1.00 79.62 234 LYS A CA 1
ATOM 1833 C C . LYS A 1 234 ? 27.030 0.332 -1.950 1.00 79.62 234 LYS A C 1
ATOM 1835 O O . LYS A 1 234 ? 26.830 -0.627 -2.690 1.00 79.62 234 LYS A O 1
ATOM 1840 N N . THR A 1 235 ? 27.780 1.374 -2.303 1.00 76.38 235 THR A N 1
ATOM 1841 C CA . THR A 1 235 ? 28.469 1.490 -3.593 1.00 76.38 235 THR A CA 1
ATOM 1842 C C . THR A 1 235 ? 29.568 0.429 -3.709 1.00 76.38 235 THR A C 1
ATOM 1844 O O . THR A 1 235 ? 29.677 -0.220 -4.749 1.00 76.38 235 THR A O 1
ATOM 1847 N N . LEU A 1 236 ? 30.306 0.195 -2.619 1.00 80.38 236 LEU A N 1
ATOM 1848 C CA . LEU A 1 236 ? 31.345 -0.830 -2.500 1.00 80.38 236 LEU A CA 1
ATOM 1849 C C . LEU A 1 236 ? 30.806 -2.238 -2.755 1.00 80.38 236 LEU A C 1
ATOM 1851 O O . LEU A 1 236 ? 31.302 -2.960 -3.620 1.00 80.38 236 LEU A O 1
ATOM 1855 N N . ALA A 1 237 ? 29.750 -2.608 -2.029 1.00 83.06 237 ALA A N 1
ATOM 1856 C CA . ALA A 1 237 ? 29.119 -3.912 -2.154 1.00 83.06 237 ALA A CA 1
ATOM 1857 C C . ALA A 1 237 ? 28.538 -4.127 -3.558 1.00 83.06 237 ALA A C 1
ATOM 1859 O O . ALA A 1 237 ? 28.672 -5.219 -4.106 1.00 83.06 237 ALA A O 1
ATOM 1860 N N . ALA A 1 238 ? 27.948 -3.091 -4.165 1.00 82.88 238 ALA A N 1
ATOM 1861 C CA . ALA A 1 238 ? 27.407 -3.171 -5.518 1.00 82.88 238 ALA A CA 1
ATOM 1862 C C . ALA A 1 238 ? 28.503 -3.420 -6.571 1.00 82.88 238 ALA A C 1
ATOM 1864 O O . ALA A 1 238 ? 28.356 -4.321 -7.397 1.00 82.88 238 ALA A O 1
ATOM 1865 N N . HIS A 1 239 ? 29.619 -2.682 -6.525 1.00 81.69 239 HIS A N 1
ATOM 1866 C CA . HIS A 1 239 ? 30.727 -2.867 -7.474 1.00 81.69 239 HIS A CA 1
ATOM 1867 C C . HIS A 1 239 ? 31.478 -4.183 -7.244 1.00 81.69 239 HIS A C 1
ATOM 1869 O O . HIS A 1 239 ? 31.831 -4.859 -8.210 1.00 81.69 239 HIS A O 1
ATOM 1875 N N . GLY A 1 240 ? 31.672 -4.587 -5.985 1.00 84.31 240 GLY A N 1
ATOM 1876 C CA . GLY A 1 240 ? 32.226 -5.897 -5.651 1.00 84.31 240 GLY A CA 1
ATOM 1877 C C . GLY A 1 240 ? 31.343 -7.029 -6.180 1.00 84.31 240 GLY A C 1
ATOM 1878 O O . GLY A 1 240 ? 31.821 -7.923 -6.869 1.00 84.31 240 GLY A O 1
ATOM 1879 N N . LEU A 1 241 ? 30.032 -6.977 -5.946 1.00 84.69 241 LEU A N 1
ATOM 1880 C CA . LEU A 1 241 ? 29.106 -7.997 -6.441 1.00 84.69 241 LEU A CA 1
ATOM 1881 C C . LEU A 1 241 ? 29.086 -8.059 -7.976 1.00 84.69 241 LEU A C 1
ATOM 1883 O O . LEU A 1 241 ? 29.114 -9.152 -8.538 1.00 84.69 241 LEU A O 1
ATOM 1887 N N . ALA A 1 242 ? 29.127 -6.911 -8.658 1.00 83.88 242 ALA A N 1
ATOM 1888 C CA . ALA A 1 242 ? 29.259 -6.875 -10.111 1.00 83.88 242 ALA A CA 1
ATOM 1889 C C . ALA A 1 242 ? 30.567 -7.499 -10.609 1.00 83.88 242 ALA A C 1
ATOM 1891 O O . ALA A 1 242 ? 30.539 -8.328 -11.519 1.00 83.88 242 ALA A O 1
ATOM 1892 N N . GLY A 1 243 ? 31.698 -7.156 -9.989 1.00 82.19 243 GLY A N 1
ATOM 1893 C CA . GLY A 1 243 ? 32.997 -7.744 -10.314 1.00 82.19 243 GLY A CA 1
ATOM 1894 C C . GLY A 1 243 ? 33.031 -9.256 -10.082 1.00 82.19 243 GLY A C 1
ATOM 1895 O O . GLY A 1 243 ? 33.553 -9.996 -10.914 1.00 82.19 243 GLY A O 1
ATOM 1896 N N . GLY A 1 244 ? 32.412 -9.731 -8.999 1.00 84.50 244 GLY A N 1
ATOM 1897 C CA . GLY A 1 244 ? 32.284 -11.153 -8.688 1.00 84.50 244 GLY A CA 1
ATOM 1898 C C . GLY A 1 244 ? 31.460 -11.920 -9.725 1.00 84.50 244 GLY A C 1
ATOM 1899 O O . GLY A 1 244 ? 31.909 -12.960 -10.198 1.00 84.50 244 GLY A O 1
ATOM 1900 N N . ILE A 1 245 ? 30.296 -11.391 -10.128 1.00 81.38 245 ILE A N 1
ATOM 1901 C CA . ILE A 1 245 ? 29.426 -12.002 -11.153 1.00 81.38 245 ILE A CA 1
ATOM 1902 C C . ILE A 1 245 ? 30.136 -12.082 -12.506 1.00 81.38 245 ILE A C 1
ATOM 1904 O O . ILE A 1 245 ? 30.065 -13.103 -13.189 1.00 81.38 245 ILE A O 1
ATOM 1908 N N . VAL A 1 246 ? 30.821 -11.009 -12.903 1.00 82.44 246 VAL A N 1
ATOM 1909 C CA . VAL A 1 246 ? 31.571 -10.976 -14.163 1.00 82.44 246 VAL A CA 1
ATOM 1910 C C . VAL A 1 246 ? 32.688 -12.016 -14.138 1.00 82.44 246 VAL A C 1
ATOM 1912 O O . VAL A 1 246 ? 32.813 -12.791 -15.084 1.00 82.44 246 VAL A O 1
ATOM 1915 N N . GLN A 1 247 ? 33.460 -12.078 -13.052 1.00 81.50 247 GLN A N 1
ATOM 1916 C CA . GLN A 1 247 ? 34.592 -12.993 -12.946 1.00 81.50 247 GLN A CA 1
ATOM 1917 C C . GLN A 1 247 ? 34.157 -14.464 -12.907 1.00 81.50 247 GLN A C 1
ATOM 1919 O O . GLN A 1 247 ? 34.764 -15.290 -13.586 1.00 81.50 247 GLN A O 1
ATOM 1924 N N . ASP A 1 248 ? 33.077 -14.781 -12.190 1.00 84.38 248 ASP A N 1
ATOM 1925 C CA . ASP A 1 248 ? 32.472 -16.119 -12.166 1.00 84.38 248 ASP A CA 1
ATOM 1926 C C . ASP A 1 248 ? 32.014 -16.549 -13.571 1.00 84.38 248 ASP A C 1
ATOM 1928 O O . ASP A 1 248 ? 32.342 -17.635 -14.055 1.00 84.38 248 ASP A O 1
ATOM 1932 N N . ARG A 1 249 ? 31.362 -15.640 -14.310 1.00 80.75 249 ARG A N 1
ATOM 1933 C CA . ARG A 1 249 ? 30.912 -15.904 -15.684 1.00 80.75 249 ARG A CA 1
ATOM 1934 C C . ARG A 1 249 ? 32.064 -16.040 -16.685 1.00 80.75 249 ARG A C 1
ATOM 1936 O O . ARG A 1 249 ? 31.909 -16.730 -17.693 1.00 80.75 249 ARG A O 1
ATOM 1943 N N . MET A 1 250 ? 33.204 -15.407 -16.415 1.00 75.62 250 MET A N 1
ATOM 1944 C CA . MET A 1 250 ? 34.429 -15.507 -17.216 1.00 75.62 250 MET A CA 1
ATOM 1945 C C . MET A 1 250 ? 35.302 -16.722 -16.844 1.00 75.62 250 MET A C 1
ATOM 1947 O O . MET A 1 250 ? 36.323 -16.946 -17.492 1.00 75.62 250 MET A O 1
ATOM 1951 N N . GLY A 1 251 ? 34.881 -17.543 -15.872 1.00 79.06 251 GLY A N 1
ATOM 1952 C CA . GLY A 1 251 ? 35.569 -18.773 -15.461 1.00 79.06 251 GLY A CA 1
ATOM 1953 C C . GLY A 1 251 ? 36.617 -18.589 -14.357 1.00 79.06 251 GLY A C 1
ATOM 1954 O O . GLY A 1 251 ? 37.419 -19.492 -14.130 1.00 79.06 251 GLY A O 1
ATOM 1955 N N . GLY A 1 252 ? 36.636 -17.434 -13.687 1.00 84.06 252 GLY A N 1
ATOM 1956 C CA . GLY A 1 252 ? 37.440 -17.171 -12.493 1.00 84.06 252 GLY A CA 1
ATOM 1957 C C . GLY A 1 252 ? 36.641 -17.335 -11.194 1.00 84.06 252 GLY A C 1
ATOM 1958 O O . GLY A 1 252 ? 35.454 -17.639 -11.208 1.00 84.06 252 GLY A O 1
ATOM 1959 N N . SER A 1 253 ? 37.284 -17.125 -10.040 1.00 88.69 253 SER A N 1
ATOM 1960 C CA . SER A 1 253 ? 36.596 -17.209 -8.746 1.00 88.69 253 SER A CA 1
ATOM 1961 C C . SER A 1 253 ? 35.849 -15.913 -8.414 1.00 88.69 253 SER A C 1
ATOM 1963 O O . SER A 1 253 ? 36.400 -14.812 -8.516 1.00 88.69 253 SER A O 1
ATOM 1965 N N . PHE A 1 254 ? 34.606 -16.041 -7.940 1.00 86.12 254 PHE A N 1
ATOM 1966 C CA . PHE A 1 254 ? 33.786 -14.909 -7.491 1.00 86.12 254 PHE A CA 1
ATOM 1967 C C . PHE A 1 254 ? 34.522 -14.015 -6.478 1.00 86.12 254 PHE A C 1
ATOM 1969 O O . PHE A 1 254 ? 34.479 -12.792 -6.582 1.00 86.12 254 PHE A O 1
ATOM 1976 N N . GLY A 1 255 ? 35.245 -14.616 -5.524 1.00 84.69 255 GLY A N 1
ATOM 1977 C CA . GLY A 1 255 ? 35.978 -13.883 -4.487 1.00 84.69 255 GLY A CA 1
ATOM 1978 C C . GLY A 1 255 ? 37.074 -12.969 -5.043 1.00 84.69 255 GLY A C 1
ATOM 1979 O O . GLY A 1 255 ? 37.219 -11.842 -4.575 1.00 84.69 255 GLY A O 1
ATOM 1980 N N . ALA A 1 256 ? 37.793 -13.406 -6.083 1.00 82.31 256 ALA A N 1
ATOM 1981 C CA . ALA A 1 256 ? 38.781 -12.563 -6.753 1.00 82.31 256 ALA A CA 1
ATOM 1982 C C . ALA A 1 256 ? 38.112 -11.378 -7.468 1.00 82.31 256 ALA A C 1
ATOM 1984 O O . ALA A 1 256 ? 38.588 -10.251 -7.352 1.00 82.31 256 ALA A O 1
ATOM 1985 N N . GLY A 1 257 ? 36.976 -11.615 -8.135 1.00 81.62 257 GLY A N 1
ATOM 1986 C CA . GLY A 1 257 ? 36.192 -10.568 -8.797 1.00 81.62 257 GLY A CA 1
ATOM 1987 C C . GLY A 1 257 ? 35.560 -9.564 -7.828 1.00 81.62 257 GLY A C 1
ATOM 1988 O O . GLY A 1 257 ? 35.514 -8.365 -8.109 1.00 81.62 257 GLY A O 1
ATOM 1989 N N . PHE A 1 258 ? 35.118 -10.028 -6.657 1.00 84.50 258 PHE A N 1
ATOM 1990 C CA . PHE A 1 258 ? 34.556 -9.174 -5.611 1.00 84.50 258 PHE A CA 1
ATOM 1991 C C . PHE A 1 258 ? 35.602 -8.231 -5.019 1.00 84.50 258 PHE A C 1
ATOM 1993 O O . PHE A 1 258 ? 35.359 -7.030 -4.876 1.00 84.50 258 PHE A O 1
ATOM 2000 N N . LEU A 1 259 ? 36.791 -8.761 -4.730 1.00 82.94 259 LEU A N 1
ATOM 2001 C CA . LEU A 1 259 ? 37.907 -7.985 -4.197 1.00 82.94 259 LEU A CA 1
ATOM 2002 C C . LEU A 1 259 ? 38.522 -7.038 -5.230 1.00 82.94 259 LEU A C 1
ATOM 2004 O O . LEU A 1 259 ? 39.021 -5.992 -4.836 1.00 82.94 259 LEU A O 1
ATOM 2008 N N . SER A 1 260 ? 38.474 -7.350 -6.529 1.00 79.62 260 SER A N 1
ATOM 2009 C CA . SER A 1 260 ? 38.962 -6.438 -7.572 1.00 79.62 260 SER A CA 1
ATOM 2010 C C . SER A 1 260 ? 37.958 -5.338 -7.930 1.00 79.62 260 SER A C 1
ATOM 2012 O O . SER A 1 260 ? 38.363 -4.234 -8.280 1.00 79.62 260 SER A O 1
ATOM 2014 N N . GLY A 1 261 ? 36.651 -5.617 -7.846 1.00 70.00 261 GLY A N 1
ATOM 2015 C CA . GLY A 1 261 ? 35.590 -4.648 -8.158 1.00 70.00 261 GLY A CA 1
ATOM 2016 C C . GLY A 1 261 ? 35.311 -3.640 -7.038 1.00 70.00 261 GLY A C 1
ATOM 2017 O O . GLY A 1 261 ? 34.856 -2.532 -7.300 1.00 70.00 261 GLY A O 1
ATOM 2018 N N . SER A 1 262 ? 35.606 -4.002 -5.791 1.00 73.12 262 SER A N 1
ATOM 2019 C CA . SER A 1 262 ? 35.321 -3.203 -4.593 1.00 73.12 262 SER A CA 1
ATOM 2020 C C . SER A 1 262 ? 36.197 -1.922 -4.457 1.00 73.12 262 SER A C 1
ATOM 2022 O O . SER A 1 262 ? 35.635 -0.825 -4.373 1.00 73.12 262 SER A O 1
ATOM 2024 N N . PRO A 1 263 ? 37.544 -1.959 -4.552 1.00 67.44 263 PRO A N 1
ATOM 2025 C CA . PRO A 1 263 ? 38.422 -0.827 -4.214 1.00 67.44 263 PRO A CA 1
ATOM 2026 C C . PRO A 1 263 ? 38.240 0.437 -5.065 1.00 67.44 263 PRO A C 1
ATOM 2028 O O . PRO A 1 263 ? 38.372 1.546 -4.547 1.00 67.44 263 PRO A O 1
ATOM 2031 N N . GLY A 1 264 ? 37.887 0.293 -6.350 1.00 62.09 264 GLY A N 1
ATOM 2032 C CA . GLY A 1 264 ? 37.709 1.424 -7.275 1.00 62.09 264 GLY A CA 1
ATOM 2033 C C . GLY A 1 264 ? 36.565 2.376 -6.902 1.00 62.09 264 GLY A C 1
ATOM 2034 O O . GLY A 1 264 ? 36.495 3.483 -7.420 1.00 62.09 264 GLY A O 1
ATOM 2035 N N . SER A 1 265 ? 35.684 1.968 -5.984 1.00 59.59 265 SER A N 1
ATOM 2036 C CA . SER A 1 265 ? 34.566 2.785 -5.501 1.00 59.59 265 SER A CA 1
ATOM 2037 C C . SER A 1 265 ? 34.831 3.502 -4.167 1.00 59.59 265 SER A C 1
ATOM 2039 O O . SER A 1 265 ? 34.089 4.427 -3.823 1.00 59.59 265 SER A O 1
ATOM 2041 N N . TYR A 1 266 ? 35.878 3.103 -3.428 1.00 56.19 266 TYR A N 1
ATOM 2042 C CA . TYR A 1 266 ? 36.275 3.713 -2.150 1.00 56.19 266 TYR A CA 1
ATOM 2043 C C . TYR A 1 266 ? 37.265 4.871 -2.325 1.00 56.19 266 TYR A C 1
ATOM 2045 O O . TYR A 1 266 ? 37.235 5.832 -1.565 1.00 56.19 266 TYR A O 1
ATOM 2053 N N . LEU A 1 267 ? 38.108 4.796 -3.355 1.00 57.25 267 LEU A N 1
ATOM 2054 C CA . LEU A 1 267 ? 39.154 5.778 -3.661 1.00 57.25 267 LEU A CA 1
ATOM 2055 C C . LEU A 1 267 ? 38.727 6.824 -4.705 1.00 57.25 267 LEU A C 1
ATOM 2057 O O . LEU A 1 267 ? 39.594 7.383 -5.368 1.00 57.25 267 LEU A O 1
ATOM 2061 N N . GLY A 1 268 ? 37.412 7.012 -4.887 1.00 48.41 268 GLY A N 1
ATOM 2062 C CA . GLY A 1 268 ? 36.840 7.805 -5.981 1.00 48.41 268 GLY A CA 1
ATOM 2063 C C . GLY A 1 268 ? 37.453 9.187 -6.163 1.00 48.41 268 GLY A C 1
ATOM 2064 O O . GLY A 1 268 ? 37.748 9.843 -5.141 1.00 48.41 268 GLY A O 1
#

Nearest PDB structures (foldseek):
  6ske-assembly2_C  TM=8.318E-01  e=1.208E-05  Gallus gallus
  8qjd-assembly2_B  TM=8.245E-01  e=1.609E-05  Salmonella bongori N268-08
  8r50-assembly1_A  TM=7.862E-01  e=6.804E-06  Mus musculus
  8r54-assembly1_A  TM=8.125E-01  e=1.140E-05  Mus musculus
  8qjc-assembly1_A  TM=8.231E-01  e=3.591E-05  Salmonella bongori N268-08

Sequence (268 aa):
MECHIRRRKKILKNIRRYIGTLPFFYIPDKTRYLHYDNLGSIDTITDGQGNIVERMAYTAFGERRKGDWRVSDPLPPIIPALTNRGFTGHEHIDEMGLIHMNGRVYDPQIGRFLSADPYIQSPYNTQSYNRYSYTINNPLKYTDPDGNFFLAFLAAAITKTIVTNIAMGLIAQMFVAYAVSYAVTYIAIGSAKVAQGAGLSAALFMGIGGLRGGKIGANGKMQYNPGWESGSMKTLAAHGLAGGIVQDRMGGSFGAGFLSGSPGSYLG

pLDDT: mean 71.8, std 15.8, range [27.33, 92.5]

Mean predicted aligned error: 19.08 Å

Foldseek 3Di:
DDDDDDDDDDDDDDDDDDPDDDPPPPPVQPDKDFDADPLRFGAFIAGPVRDTPDGWDADLLRQTDFDDPDPDDPHPGCDDDPDLAGGSRFGAPVVVSWTCLQVFIARSVVSWTPDFAPDQQDPPDPLSVRRTHDPSVRSVVDDDNNVHVNPVSVVVVVVVVVVVVLVVVLQVQLQVQLVVQLVVVCVVPVDNLVSNLRSLLSSLVSSLVSQQVWDQDPVRDTDGDPQSAQQHPVVLQSQLQSQLVSQVSSVHHSNVRSVVRRPVRRVD